Protein AF-A0A355H8C2-F1 (afdb_monomer)

pLDDT: mean 71.85, std 20.12, range [32.16, 95.19]

Solvent-accessible surface area (backbone atoms only — not comparable to full-atom values): 14857 Å² total; per-residue (Å²): 113,67,70,60,51,54,57,61,54,65,74,42,61,68,59,52,52,50,51,51,51,51,51,51,52,51,53,49,54,58,46,43,69,70,44,31,35,92,86,76,71,42,72,64,74,76,72,85,79,60,75,99,58,61,81,92,36,73,67,39,52,52,50,50,54,47,31,70,75,72,46,87,66,93,81,85,86,83,85,87,79,78,87,82,75,66,82,88,50,67,70,55,54,50,51,53,52,51,50,45,56,48,48,50,74,69,45,88,90,57,91,78,75,84,54,88,73,56,48,56,29,93,62,70,99,46,45,71,36,25,76,52,38,44,79,43,82,90,79,39,68,39,54,51,64,62,51,49,53,51,52,52,50,52,55,60,49,54,67,73,59,74,81,81,77,80,86,91,69,88,75,62,64,66,66,57,57,70,65,52,62,76,67,57,69,80,68,61,68,87,70,62,71,77,70,64,66,75,74,66,76,76,78,81,82,83,87,82,88,87,87,81,90,79,90,82,89,87,86,87,86,81,89,136

Sequence (224 aa):
MFVRIFTTVNQYPKSILLILLALSTFFFVQARDGLFDPNSGRLRINSTVEPFIERDSGAYQQFLDAREAFGSEEVVVIALHNTEKKPIGLDYLLTLSHLKTEIEATVPGISKVLSMLDIPQASGKCAGKSYFHQMGIGSVCVSVLEKYEHEISCLNSSDSEKISASDTGDNLEESLDEGLEDSLDESQEDGLEGSLEENLEGSLNENVDDSGETDTETDTTEET

Mean predicted aligned error: 20.5 Å

Secondary structure (DSSP, 8-state):
-HHHHHHHHTT-HHHHHHHHHHHHHHHHHHHHHHHB-TTT-SB---TTSS-S--TTSHHHHHHHHHHHHH-SS-PPP-----TT-----HHHHHHHHHHHHHHHHHSTT------GGG-B-SSSTTTTSBTTEEE-GGG-EEEHHHHHHHHHHHHHHHHHSSSS--SS-TTSSHHHHTTTHHHHSSSSSSSSSSSSSTTSSSSSSS------------------

Structure (mmCIF, N/CA/C/O backbone):
data_AF-A0A355H8C2-F1
#
_entry.id   AF-A0A355H8C2-F1
#
loop_
_atom_site.group_PDB
_atom_site.id
_atom_site.type_symbol
_atom_site.label_atom_id
_atom_site.label_alt_id
_atom_site.label_comp_id
_atom_site.label_asym_id
_atom_site.label_entity_id
_atom_site.label_seq_id
_atom_site.pdbx_PDB_ins_code
_atom_site.Cartn_x
_atom_site.Cartn_y
_atom_site.Cartn_z
_atom_site.occupancy
_atom_site.B_iso_or_equiv
_atom_site.auth_seq_id
_atom_site.auth_comp_id
_atom_site.auth_asym_id
_atom_site.auth_atom_id
_atom_site.pdbx_PDB_model_num
ATOM 1 N N . MET A 1 1 ? 50.821 14.590 -39.585 1.00 60.53 1 MET A N 1
ATOM 2 C CA . MET A 1 1 ? 50.378 13.175 -39.567 1.00 60.53 1 MET A CA 1
ATOM 3 C C . MET A 1 1 ? 48.904 13.042 -39.954 1.00 60.53 1 MET A C 1
ATOM 5 O O . MET A 1 1 ? 48.625 12.338 -40.912 1.00 60.53 1 MET A O 1
ATOM 9 N N . PHE A 1 2 ? 47.994 13.800 -39.328 1.00 58.94 2 PHE A N 1
ATOM 10 C CA . PHE A 1 2 ? 46.556 13.813 -39.654 1.00 58.94 2 PHE A CA 1
ATOM 11 C C . PHE A 1 2 ? 46.219 14.099 -41.125 1.00 58.94 2 PHE A C 1
ATOM 13 O O . PHE A 1 2 ? 45.456 13.351 -41.721 1.00 58.94 2 PHE A O 1
ATOM 20 N N . VAL A 1 3 ? 46.837 15.107 -41.753 1.00 68.81 3 VAL A N 1
ATOM 21 C CA . VAL A 1 3 ? 46.549 15.461 -43.162 1.00 68.81 3 VAL A CA 1
ATOM 22 C C . VAL A 1 3 ? 46.830 14.299 -44.122 1.00 68.81 3 VAL A C 1
ATOM 24 O O . VAL A 1 3 ? 46.040 14.049 -45.025 1.00 68.81 3 VAL A O 1
ATOM 27 N N . ARG A 1 4 ? 47.907 13.532 -43.884 1.00 70.00 4 ARG A N 1
ATOM 28 C CA . ARG A 1 4 ? 48.225 12.348 -44.698 1.00 70.00 4 ARG A CA 1
ATOM 29 C C . ARG A 1 4 ? 47.179 11.249 -44.522 1.00 70.00 4 ARG A C 1
ATOM 31 O O . ARG A 1 4 ? 46.761 10.685 -45.521 1.00 70.00 4 ARG A O 1
ATOM 38 N N . ILE A 1 5 ? 46.714 11.009 -43.294 1.00 70.44 5 ILE A N 1
ATOM 39 C CA . ILE A 1 5 ? 45.665 10.021 -42.984 1.00 70.44 5 ILE A CA 1
ATOM 40 C C . ILE A 1 5 ? 44.353 10.381 -43.692 1.00 70.44 5 ILE A C 1
ATOM 42 O O . ILE A 1 5 ? 43.769 9.528 -44.351 1.00 70.44 5 ILE A O 1
ATOM 46 N N . PHE A 1 6 ? 43.922 11.645 -43.638 1.00 73.50 6 PHE A N 1
ATOM 47 C CA . PHE A 1 6 ? 42.715 12.081 -44.347 1.00 73.50 6 PHE A CA 1
ATOM 48 C C . PHE A 1 6 ? 42.847 11.932 -45.866 1.00 73.50 6 PHE A C 1
ATOM 50 O O . PHE A 1 6 ? 41.892 11.513 -46.515 1.00 73.50 6 PHE A O 1
ATOM 57 N N . THR A 1 7 ? 44.028 12.189 -46.441 1.00 71.00 7 THR A N 1
ATOM 58 C CA . THR A 1 7 ? 44.243 11.979 -47.881 1.00 71.00 7 THR A CA 1
ATOM 59 C C . THR A 1 7 ? 44.226 10.505 -48.295 1.00 71.00 7 THR A C 1
ATOM 61 O O . THR A 1 7 ? 43.689 10.207 -49.356 1.00 71.00 7 THR A O 1
ATOM 64 N N . THR A 1 8 ? 44.743 9.572 -47.482 1.00 72.19 8 THR A N 1
ATOM 65 C CA . THR A 1 8 ? 44.673 8.125 -47.782 1.00 72.19 8 THR A CA 1
ATOM 66 C C . THR A 1 8 ? 43.280 7.551 -47.562 1.00 72.19 8 THR A C 1
ATOM 68 O O . THR A 1 8 ? 42.834 6.709 -48.331 1.00 72.19 8 THR A O 1
ATOM 71 N N . VAL A 1 9 ? 42.570 8.008 -46.532 1.00 73.56 9 VAL A N 1
ATOM 72 C CA . VAL A 1 9 ? 41.189 7.590 -46.261 1.00 73.56 9 VAL A CA 1
ATOM 73 C C . VAL A 1 9 ? 40.286 8.048 -47.414 1.00 73.56 9 VAL A C 1
ATOM 75 O O . VAL A 1 9 ? 39.569 7.241 -48.000 1.00 73.56 9 VAL A O 1
ATOM 78 N N . ASN A 1 10 ? 40.425 9.295 -47.871 1.00 74.75 10 ASN A N 1
ATOM 79 C CA . ASN A 1 10 ? 39.616 9.838 -48.966 1.00 74.75 10 ASN A CA 1
ATOM 80 C C . ASN A 1 10 ? 39.893 9.209 -50.354 1.00 74.75 10 ASN A C 1
ATOM 82 O O . ASN A 1 10 ? 39.162 9.482 -51.302 1.00 74.75 10 ASN A O 1
ATOM 86 N N . GLN A 1 11 ? 40.914 8.351 -50.496 1.00 82.25 11 GLN A N 1
ATOM 87 C CA . GLN A 1 11 ? 41.131 7.569 -51.724 1.00 82.25 11 GLN A CA 1
ATOM 88 C C . GLN A 1 11 ? 40.099 6.448 -51.910 1.00 82.25 11 GLN A C 1
ATOM 90 O O . GLN A 1 11 ? 39.912 5.981 -53.033 1.00 82.25 11 GLN A O 1
ATOM 95 N N . TYR A 1 12 ? 39.395 6.038 -50.849 1.00 82.81 12 TYR A N 1
ATOM 96 C CA . TYR A 1 12 ? 38.423 4.943 -50.899 1.00 82.81 12 TYR A CA 1
ATOM 97 C C . TYR A 1 12 ? 37.039 5.367 -50.371 1.00 82.81 12 TYR A C 1
ATOM 99 O O . TYR A 1 12 ? 36.544 4.829 -49.381 1.00 82.81 12 TYR A O 1
ATOM 107 N N . PRO A 1 13 ? 36.348 6.303 -51.047 1.00 81.81 13 PRO A N 1
ATOM 108 C CA . PRO A 1 13 ? 35.069 6.837 -50.570 1.00 81.81 13 PRO A CA 1
ATOM 109 C C . PRO A 1 13 ? 33.967 5.768 -50.478 1.00 81.81 13 PRO A C 1
ATOM 111 O O . PRO A 1 13 ? 33.119 5.812 -49.590 1.00 81.81 13 PRO A O 1
ATOM 114 N N . LYS A 1 14 ? 33.993 4.762 -51.363 1.00 86.38 14 LYS A N 1
ATOM 115 C CA . LYS A 1 14 ? 32.993 3.681 -51.389 1.00 86.38 14 LYS A CA 1
ATOM 116 C C . LYS A 1 14 ? 33.123 2.719 -50.204 1.00 86.38 14 LYS A C 1
ATOM 118 O O . LYS A 1 14 ? 32.107 2.270 -49.684 1.00 86.38 14 LYS A O 1
ATOM 123 N N . SER A 1 15 ? 34.347 2.400 -49.774 1.00 86.94 15 SER A N 1
ATOM 124 C CA . SER A 1 15 ? 34.555 1.504 -48.630 1.00 86.94 15 SER A CA 1
ATOM 125 C C . SER A 1 15 ? 34.208 2.195 -47.316 1.00 86.94 15 SER A C 1
ATOM 127 O O . SER A 1 15 ? 33.594 1.572 -46.459 1.00 86.94 15 SER A O 1
ATOM 129 N N . ILE A 1 16 ? 34.502 3.491 -47.187 1.00 87.12 16 ILE A N 1
ATOM 130 C CA . ILE A 1 16 ? 34.080 4.296 -46.032 1.00 87.12 16 ILE A CA 1
ATOM 131 C C . ILE A 1 16 ? 32.559 4.299 -45.902 1.00 87.12 16 ILE A C 1
ATOM 133 O O . ILE A 1 16 ? 32.041 4.090 -44.809 1.00 87.12 16 ILE A O 1
ATOM 137 N N . LEU A 1 17 ? 31.841 4.494 -47.012 1.00 88.88 17 LEU A N 1
ATOM 138 C CA . LEU A 1 17 ? 30.379 4.501 -47.011 1.00 88.88 17 LEU A CA 1
ATOM 139 C C . LEU A 1 17 ? 29.816 3.135 -46.594 1.00 88.88 17 LEU A C 1
ATOM 141 O O . LEU A 1 17 ? 28.905 3.080 -45.773 1.00 88.88 17 LEU A O 1
ATOM 145 N N . LEU A 1 18 ? 30.398 2.035 -47.085 1.00 92.62 18 LEU A N 1
ATOM 146 C CA . LEU A 1 18 ? 30.014 0.686 -46.658 1.00 92.62 18 LEU A CA 1
ATOM 147 C C . LEU A 1 18 ? 30.288 0.434 -45.173 1.00 92.62 18 LEU A C 1
ATOM 149 O O . LEU A 1 18 ? 29.444 -0.148 -44.498 1.00 92.62 18 LEU A O 1
ATOM 153 N N . ILE A 1 19 ? 31.428 0.889 -44.652 1.00 92.50 19 ILE A N 1
ATOM 154 C CA . ILE A 1 19 ? 31.766 0.753 -43.230 1.00 92.50 19 ILE A CA 1
ATOM 155 C C . ILE A 1 19 ? 30.800 1.572 -42.368 1.00 92.50 19 ILE A C 1
ATOM 157 O O . ILE A 1 19 ? 30.309 1.068 -41.363 1.00 92.50 19 ILE A O 1
ATOM 161 N N . LEU A 1 20 ? 30.478 2.803 -42.770 1.00 93.44 20 LEU A N 1
ATOM 162 C CA . LEU A 1 20 ? 29.490 3.635 -42.079 1.00 93.44 20 LEU A CA 1
ATOM 163 C C . LEU A 1 20 ? 28.100 3.000 -42.084 1.00 93.44 20 LEU A C 1
ATOM 165 O O . LEU A 1 20 ? 27.418 3.036 -41.065 1.00 93.44 20 LEU A O 1
ATOM 169 N N . LEU A 1 21 ? 27.692 2.398 -43.201 1.00 94.94 21 LEU A N 1
ATOM 170 C CA . LEU A 1 21 ? 26.412 1.701 -43.310 1.00 94.94 21 LEU A CA 1
ATOM 171 C C . LEU A 1 21 ? 26.386 0.432 -42.446 1.00 94.94 21 LEU A C 1
ATOM 173 O O . LEU A 1 21 ? 25.393 0.156 -41.776 1.00 94.94 21 LEU A O 1
ATOM 177 N N . ALA A 1 22 ? 27.485 -0.321 -42.405 1.00 94.62 22 ALA A N 1
ATOM 178 C CA . ALA A 1 22 ? 27.616 -1.485 -41.532 1.00 94.62 22 ALA A CA 1
ATOM 179 C C . ALA A 1 22 ? 27.586 -1.088 -40.044 1.00 94.62 22 ALA A C 1
ATOM 181 O O . ALA A 1 22 ? 26.908 -1.725 -39.244 1.00 94.62 22 ALA A O 1
ATOM 182 N N . LEU A 1 23 ? 28.265 0.000 -39.671 1.00 95.19 23 LEU A N 1
ATOM 183 C CA . LEU A 1 23 ? 28.240 0.517 -38.303 1.00 95.19 23 LEU A CA 1
ATOM 184 C C . LEU A 1 23 ? 26.857 1.054 -37.924 1.00 95.19 23 LEU A C 1
ATOM 186 O O . LEU A 1 23 ? 26.371 0.747 -36.839 1.00 95.19 23 LEU A O 1
ATOM 190 N N . SER A 1 24 ? 26.194 1.815 -38.800 1.00 94.44 24 SER A N 1
ATOM 191 C CA . SER A 1 24 ? 24.864 2.360 -38.503 1.00 94.44 24 SER A CA 1
ATOM 192 C C . SER A 1 24 ? 23.827 1.255 -38.324 1.00 94.44 24 SER A C 1
ATOM 194 O O . SER A 1 24 ? 23.036 1.307 -37.387 1.00 94.44 24 SER A O 1
ATOM 196 N N . THR A 1 25 ? 23.867 0.224 -39.171 1.00 93.56 25 THR A N 1
ATOM 197 C CA . THR A 1 25 ? 22.980 -0.940 -39.052 1.00 93.56 25 THR A CA 1
ATOM 198 C C . THR A 1 25 ? 23.262 -1.739 -37.783 1.00 93.56 25 THR A C 1
ATOM 200 O O . THR A 1 25 ? 22.316 -2.096 -37.087 1.00 93.56 25 THR A O 1
ATOM 203 N N . PHE A 1 26 ? 24.532 -1.947 -37.421 1.00 93.62 26 PHE A N 1
ATOM 204 C CA . PHE A 1 26 ? 24.907 -2.602 -36.165 1.00 93.62 26 PHE A CA 1
ATOM 205 C C . PHE A 1 26 ? 24.357 -1.859 -34.936 1.00 93.62 26 PHE A C 1
ATOM 207 O O . PHE A 1 26 ? 23.652 -2.454 -34.119 1.00 93.62 26 PHE A O 1
ATOM 214 N N . PHE A 1 27 ? 24.607 -0.549 -34.833 1.00 91.75 27 PHE A N 1
ATOM 215 C CA . PHE A 1 27 ? 24.100 0.256 -33.719 1.00 91.75 27 PHE A CA 1
ATOM 216 C C . PHE A 1 27 ? 22.574 0.345 -33.710 1.00 91.75 27 PHE A C 1
ATOM 218 O O . PHE A 1 27 ? 21.977 0.345 -32.639 1.00 91.75 27 PHE A O 1
ATOM 225 N N . PHE A 1 28 ? 21.929 0.385 -34.878 1.00 89.88 28 PHE A N 1
ATOM 226 C CA . PHE A 1 28 ? 20.471 0.395 -34.970 1.00 89.88 28 PHE A CA 1
ATOM 227 C C . PHE A 1 28 ? 19.854 -0.905 -34.446 1.00 89.88 28 PHE A C 1
ATOM 229 O O . PHE A 1 28 ? 18.878 -0.853 -33.704 1.00 89.88 28 PHE A O 1
ATOM 236 N N . VAL A 1 29 ? 20.428 -2.063 -34.785 1.00 88.50 29 VAL A N 1
ATOM 237 C CA . VAL A 1 29 ? 19.971 -3.360 -34.259 1.00 88.50 29 VAL A CA 1
ATOM 238 C C . VAL A 1 29 ? 20.161 -3.416 -32.745 1.00 88.50 29 VAL A C 1
ATOM 240 O O . VAL A 1 29 ? 19.220 -3.733 -32.024 1.00 88.50 29 VAL A O 1
ATOM 243 N N . GLN A 1 30 ? 21.330 -3.008 -32.250 1.00 88.00 30 GLN A N 1
ATOM 244 C CA . GLN A 1 30 ? 21.605 -3.007 -30.815 1.00 88.00 30 GLN A CA 1
ATOM 245 C C . GLN A 1 30 ? 20.693 -2.042 -30.039 1.00 88.00 30 GLN A C 1
ATOM 247 O O . GLN A 1 30 ? 20.187 -2.381 -28.970 1.00 88.00 30 GLN A O 1
ATOM 252 N N . ALA A 1 31 ? 20.441 -0.850 -30.584 1.00 85.62 31 ALA A N 1
ATOM 253 C CA . ALA A 1 31 ? 19.519 0.115 -29.996 1.00 85.62 31 ALA A CA 1
ATOM 254 C C . ALA A 1 31 ? 18.072 -0.382 -30.046 1.00 85.62 31 ALA A C 1
ATOM 256 O O . ALA A 1 31 ? 17.321 -0.154 -29.103 1.00 85.62 31 ALA A O 1
ATOM 257 N N . ARG A 1 32 ? 17.674 -1.084 -31.114 1.00 84.62 32 ARG A N 1
ATOM 258 C CA . ARG A 1 32 ? 16.317 -1.612 -31.263 1.00 84.62 32 ARG A CA 1
ATOM 259 C C . ARG A 1 32 ? 15.966 -2.590 -30.143 1.00 84.62 32 ARG A C 1
ATOM 261 O O . ARG A 1 32 ? 14.886 -2.467 -29.575 1.00 84.62 32 ARG A O 1
ATOM 268 N N . ASP A 1 33 ? 16.873 -3.504 -29.816 1.00 82.44 33 ASP A N 1
ATOM 269 C CA . ASP A 1 33 ? 16.642 -4.531 -28.792 1.00 82.44 33 ASP A CA 1
ATOM 270 C C . ASP A 1 33 ? 16.538 -3.936 -27.373 1.00 82.44 33 ASP A C 1
ATOM 272 O O . ASP A 1 33 ? 15.841 -4.473 -26.510 1.00 82.44 33 ASP A O 1
ATOM 276 N N . GLY A 1 34 ? 17.200 -2.799 -27.126 1.00 78.94 34 GLY A N 1
ATOM 277 C CA . GLY A 1 34 ? 17.091 -2.061 -25.864 1.00 78.94 34 GLY A CA 1
ATOM 278 C C . GLY A 1 34 ? 15.879 -1.127 -25.795 1.00 78.94 34 GLY A C 1
ATOM 279 O O . GLY A 1 34 ? 15.239 -1.019 -24.750 1.00 78.94 34 GLY A O 1
ATOM 280 N N . LEU A 1 35 ? 15.558 -0.456 -26.904 1.00 82.19 35 LEU A N 1
ATOM 281 C CA . LEU A 1 35 ? 14.597 0.646 -26.947 1.00 82.19 35 LEU A CA 1
ATOM 282 C C . LEU A 1 35 ? 13.166 0.192 -27.247 1.00 82.19 35 LEU A C 1
ATOM 284 O O . LEU A 1 35 ? 12.234 0.874 -26.832 1.00 82.19 35 LEU A O 1
ATOM 288 N N . PHE A 1 36 ? 12.966 -0.933 -27.939 1.00 85.69 36 PHE A N 1
ATOM 289 C CA . PHE A 1 36 ? 11.638 -1.432 -28.303 1.00 85.69 36 PHE A CA 1
ATOM 290 C C . PHE A 1 36 ? 11.337 -2.771 -27.638 1.00 85.69 36 PHE A C 1
ATOM 292 O O . PHE A 1 36 ? 12.194 -3.641 -27.510 1.00 85.69 36 PHE A O 1
ATOM 299 N N . ASP A 1 37 ? 10.093 -2.936 -27.204 1.00 80.12 37 ASP A N 1
ATOM 300 C CA . ASP A 1 37 ? 9.613 -4.198 -26.658 1.00 80.12 37 ASP A CA 1
ATOM 301 C C . ASP A 1 37 ? 9.368 -5.193 -27.811 1.00 80.12 37 ASP A C 1
ATOM 303 O O . ASP A 1 37 ? 8.628 -4.856 -28.744 1.00 80.12 37 ASP A O 1
ATOM 307 N N . PRO A 1 38 ? 9.962 -6.404 -27.786 1.00 76.44 38 PRO A N 1
ATOM 308 C CA . PRO A 1 38 ? 9.846 -7.376 -28.874 1.00 76.44 38 PRO A CA 1
ATOM 309 C C . PRO A 1 38 ? 8.407 -7.820 -29.160 1.00 76.44 38 PRO A C 1
ATOM 311 O O . PRO A 1 38 ? 8.114 -8.209 -30.290 1.00 76.44 38 PRO A O 1
ATOM 314 N N . ASN A 1 39 ? 7.510 -7.743 -28.172 1.00 79.44 39 ASN A N 1
ATOM 315 C CA . ASN A 1 39 ? 6.127 -8.198 -28.319 1.00 79.44 39 ASN A CA 1
ATOM 316 C C . ASN A 1 39 ? 5.189 -7.096 -28.826 1.00 79.44 39 ASN A C 1
ATOM 318 O O . ASN A 1 39 ? 4.333 -7.352 -29.670 1.00 79.44 39 ASN A O 1
ATOM 322 N N . SER A 1 40 ? 5.331 -5.869 -28.314 1.00 79.69 40 SER A N 1
ATOM 323 C CA . SER A 1 40 ? 4.427 -4.760 -28.648 1.00 79.69 40 SER A CA 1
ATOM 324 C C . SER A 1 40 ? 4.951 -3.836 -29.751 1.00 79.69 40 SER A C 1
ATOM 326 O O . SER A 1 40 ? 4.176 -3.056 -30.307 1.00 79.69 40 SER A O 1
ATOM 328 N N . GLY A 1 41 ? 6.253 -3.879 -30.066 1.00 78.00 41 GLY A N 1
ATOM 329 C CA . GLY A 1 41 ? 6.902 -2.964 -31.012 1.00 78.00 41 GLY A CA 1
ATOM 330 C C . GLY A 1 41 ? 6.899 -1.500 -30.559 1.00 78.00 41 GLY A C 1
ATOM 331 O O . GLY A 1 41 ? 7.259 -0.610 -31.329 1.00 78.00 41 GLY A O 1
ATOM 332 N N . ARG A 1 42 ? 6.473 -1.230 -29.321 1.00 79.00 42 ARG A N 1
ATOM 333 C CA . ARG A 1 42 ? 6.436 0.107 -28.729 1.00 79.00 42 ARG A CA 1
ATOM 334 C C . ARG A 1 42 ? 7.746 0.405 -28.018 1.00 79.00 42 ARG A C 1
ATOM 336 O O . ARG A 1 42 ? 8.469 -0.505 -27.611 1.00 79.00 42 ARG A O 1
ATOM 343 N N . LEU A 1 43 ? 8.041 1.696 -27.878 1.00 81.50 43 LEU A N 1
ATOM 344 C CA . LEU A 1 43 ? 9.184 2.159 -27.102 1.00 81.50 43 LEU A CA 1
ATOM 345 C C . LEU A 1 43 ? 9.037 1.660 -25.654 1.00 81.50 43 LEU A C 1
ATOM 347 O O . LEU A 1 43 ? 7.976 1.839 -25.051 1.00 81.50 43 LEU A O 1
ATOM 351 N N . ARG A 1 44 ? 10.084 1.055 -25.090 1.00 72.31 44 ARG A N 1
ATOM 352 C CA . ARG A 1 44 ? 10.157 0.651 -23.680 1.00 72.31 44 ARG A CA 1
ATOM 353 C C . ARG A 1 44 ? 10.338 1.898 -22.821 1.00 72.31 44 ARG A C 1
ATOM 355 O O . ARG A 1 44 ? 11.436 2.202 -22.370 1.00 72.31 44 ARG A O 1
ATOM 362 N N . ILE A 1 45 ? 9.258 2.645 -22.619 1.00 68.56 45 ILE A N 1
ATOM 363 C CA . ILE A 1 45 ? 9.219 3.723 -21.631 1.00 68.56 45 ILE A CA 1
ATOM 364 C C . ILE A 1 45 ? 8.806 3.083 -20.313 1.00 68.56 45 ILE A C 1
ATOM 366 O O . ILE A 1 45 ? 7.639 2.751 -20.116 1.00 68.56 45 ILE A O 1
ATOM 370 N N . ASN A 1 46 ? 9.775 2.864 -19.427 1.00 61.34 46 ASN A N 1
ATOM 371 C CA . ASN A 1 46 ? 9.487 2.465 -18.057 1.00 61.34 46 ASN A CA 1
ATOM 372 C C . ASN A 1 46 ? 9.179 3.723 -17.234 1.00 61.34 46 ASN A C 1
ATOM 374 O O . ASN A 1 46 ? 10.060 4.290 -16.594 1.00 61.34 46 ASN A O 1
ATOM 378 N N . SER A 1 47 ? 7.929 4.181 -17.303 1.00 56.84 47 SER A N 1
ATOM 379 C CA . SER A 1 47 ? 7.429 5.345 -16.555 1.00 56.84 47 SER A CA 1
ATOM 380 C C . SER A 1 47 ? 7.252 5.070 -15.057 1.00 56.84 47 SER A C 1
ATOM 382 O O . SER A 1 47 ? 6.817 5.950 -14.324 1.00 56.84 47 SER A O 1
ATOM 384 N N . THR A 1 48 ? 7.507 3.840 -14.609 1.00 56.31 48 THR A N 1
ATOM 385 C CA . THR A 1 48 ? 7.130 3.354 -13.278 1.00 56.31 48 THR A CA 1
ATOM 386 C C . THR A 1 48 ? 8.193 3.651 -12.216 1.00 56.31 48 THR A C 1
ATOM 388 O O . THR A 1 48 ? 7.927 3.484 -11.033 1.00 56.31 48 THR A O 1
ATOM 391 N N . VAL A 1 49 ? 9.404 4.077 -12.601 1.00 58.75 49 VAL A N 1
ATOM 392 C CA . VAL A 1 49 ? 10.554 4.072 -11.673 1.00 58.75 49 VAL A CA 1
ATOM 393 C C . VAL A 1 49 ? 10.849 5.439 -11.049 1.00 58.75 49 VAL A C 1
ATOM 395 O O . VAL A 1 49 ? 11.288 5.488 -9.906 1.00 58.75 49 VAL A O 1
ATOM 398 N N . GLU A 1 50 ? 10.554 6.544 -11.730 1.00 62.94 50 GLU A N 1
ATOM 399 C CA . GLU A 1 50 ? 10.749 7.904 -11.213 1.00 62.94 50 GLU A CA 1
ATOM 400 C C . GLU A 1 50 ? 9.866 8.868 -12.029 1.00 62.94 50 GLU A C 1
ATOM 402 O O . GLU A 1 50 ? 9.858 8.777 -13.262 1.00 62.94 50 GLU A O 1
ATOM 407 N N . PRO A 1 51 ? 9.097 9.771 -11.391 1.00 65.88 51 PRO A N 1
ATOM 408 C CA . PRO A 1 51 ? 8.346 10.789 -12.115 1.00 65.88 51 PRO A CA 1
ATOM 409 C C . PRO A 1 51 ? 9.312 11.667 -12.921 1.00 65.88 51 PRO A C 1
ATOM 411 O O . PRO A 1 51 ? 10.455 11.875 -12.516 1.00 65.88 51 PRO A O 1
ATOM 414 N N . PHE A 1 52 ? 8.854 12.191 -14.062 1.00 70.19 52 PHE A N 1
ATOM 415 C CA . PHE A 1 52 ? 9.637 13.085 -14.925 1.00 70.19 52 PHE A CA 1
ATOM 416 C C . PHE A 1 52 ? 9.843 14.457 -14.259 1.00 70.19 52 PHE A C 1
ATOM 418 O O . PHE A 1 52 ? 9.258 15.459 -14.661 1.00 70.19 52 PHE A O 1
ATOM 425 N N . ILE A 1 53 ? 10.655 14.481 -13.208 1.00 75.62 53 ILE A N 1
ATOM 426 C CA . ILE A 1 53 ? 11.066 15.656 -12.449 1.00 75.62 53 ILE A CA 1
ATOM 427 C C . ILE A 1 53 ? 12.559 15.854 -12.712 1.00 75.62 53 ILE A C 1
ATOM 429 O O . ILE A 1 53 ? 13.326 14.894 -12.806 1.00 75.62 53 ILE A O 1
ATOM 433 N N . GLU A 1 54 ? 12.978 17.105 -12.864 1.00 79.25 54 GLU A N 1
ATOM 434 C CA . GLU A 1 54 ? 14.390 17.441 -13.008 1.00 79.25 54 GLU A CA 1
ATOM 435 C C . GLU A 1 54 ? 15.168 17.010 -11.759 1.00 79.25 54 GLU A C 1
ATOM 437 O O . GLU A 1 54 ? 14.831 17.412 -10.644 1.00 79.25 54 GLU A O 1
ATOM 442 N N . ARG A 1 55 ? 16.215 16.201 -11.954 1.00 79.31 55 ARG A N 1
ATOM 443 C CA . ARG A 1 55 ? 16.991 15.591 -10.862 1.00 79.31 55 ARG A CA 1
ATOM 444 C C . ARG A 1 55 ? 17.683 16.602 -9.952 1.00 79.31 55 ARG A C 1
ATOM 446 O O . ARG A 1 55 ? 17.826 16.334 -8.767 1.00 79.31 55 ARG A O 1
ATOM 453 N N . ASP A 1 56 ? 18.043 17.762 -10.489 1.00 80.81 56 ASP A N 1
ATOM 454 C CA . ASP A 1 56 ? 18.721 18.827 -9.741 1.00 80.81 56 ASP A CA 1
ATOM 455 C C . ASP A 1 56 ? 17.734 19.853 -9.152 1.00 80.81 56 ASP A C 1
ATOM 457 O O . ASP A 1 56 ? 18.129 20.919 -8.677 1.00 80.81 56 ASP A O 1
ATOM 461 N N . SER A 1 57 ? 16.430 19.556 -9.177 1.00 85.31 57 SER A N 1
ATOM 462 C CA . SER A 1 57 ? 15.409 20.439 -8.615 1.00 85.31 57 SER A CA 1
ATOM 463 C C . SER A 1 57 ? 15.166 20.167 -7.130 1.00 85.31 57 SER A C 1
ATOM 465 O O . SER A 1 57 ? 15.174 19.026 -6.667 1.00 85.31 57 SER A O 1
ATOM 467 N N . GLY A 1 58 ? 14.826 21.219 -6.378 1.00 87.50 58 GLY A N 1
ATOM 468 C CA . GLY A 1 58 ? 14.379 21.066 -4.987 1.00 87.50 58 GLY A CA 1
ATOM 469 C C . GLY A 1 58 ? 13.121 20.194 -4.849 1.00 87.50 58 GLY A C 1
ATOM 470 O O . GLY A 1 58 ? 12.948 19.524 -3.836 1.00 87.50 58 GLY A O 1
ATOM 471 N N . ALA A 1 59 ? 12.276 20.143 -5.885 1.00 83.50 59 ALA A N 1
ATOM 472 C CA . ALA A 1 59 ? 11.098 19.278 -5.923 1.00 83.50 59 ALA A CA 1
ATOM 473 C C . ALA A 1 59 ? 11.468 17.786 -5.996 1.00 83.50 59 ALA A C 1
ATOM 475 O O . ALA A 1 59 ? 10.780 16.957 -5.405 1.00 83.50 59 ALA A O 1
ATOM 476 N N . TYR A 1 60 ? 12.563 17.440 -6.682 1.00 83.44 60 TYR A N 1
ATOM 477 C CA . TYR A 1 60 ? 13.066 16.068 -6.711 1.00 83.44 60 TYR A CA 1
ATOM 478 C C . TYR A 1 60 ? 13.584 15.639 -5.339 1.00 83.44 60 TYR A C 1
ATOM 480 O O . TYR A 1 60 ? 13.262 14.544 -4.887 1.00 83.44 60 TYR A O 1
ATOM 488 N N . GLN A 1 61 ? 14.292 16.525 -4.632 1.00 85.06 61 GLN A N 1
ATOM 489 C CA . GLN A 1 61 ? 14.755 16.223 -3.280 1.00 85.06 61 GLN A CA 1
ATOM 490 C C . GLN A 1 61 ? 13.585 16.009 -2.311 1.00 85.06 61 GLN A C 1
ATOM 492 O O . GLN A 1 61 ? 13.551 15.003 -1.615 1.00 85.06 61 GLN A O 1
ATOM 497 N N . GLN A 1 62 ? 12.563 16.870 -2.353 1.00 84.88 62 GLN A N 1
ATOM 498 C CA . GLN A 1 62 ? 11.344 16.685 -1.554 1.00 84.88 62 GLN A CA 1
ATOM 499 C C . GLN A 1 62 ? 10.617 15.373 -1.876 1.00 84.88 62 GLN A C 1
ATOM 501 O O . GLN A 1 62 ? 10.069 14.734 -0.982 1.00 84.88 62 GLN A O 1
ATOM 506 N N . PHE A 1 63 ? 10.608 14.960 -3.146 1.00 82.25 63 PHE A N 1
ATOM 507 C CA . PHE A 1 63 ? 10.052 13.673 -3.553 1.00 82.25 63 PHE A CA 1
ATOM 508 C C . PHE A 1 63 ? 10.842 12.490 -2.972 1.00 82.25 63 PHE A C 1
ATOM 510 O O . PHE A 1 63 ? 10.230 11.519 -2.525 1.00 82.25 63 PHE A O 1
ATOM 517 N N . LEU A 1 64 ? 12.178 12.564 -2.948 1.00 83.69 64 LEU A N 1
ATOM 518 C CA . LEU A 1 64 ? 13.021 11.542 -2.321 1.00 83.69 64 LEU A CA 1
ATOM 519 C C . LEU A 1 64 ? 12.805 11.488 -0.808 1.00 83.69 64 LEU A C 1
ATOM 521 O O . LEU A 1 64 ? 12.557 10.406 -0.284 1.00 83.69 64 LEU A O 1
ATOM 525 N N . ASP A 1 65 ? 12.814 12.640 -0.138 1.00 84.62 65 ASP A N 1
ATOM 526 C CA . ASP A 1 65 ? 12.613 12.739 1.310 1.00 84.62 65 ASP A CA 1
ATOM 527 C C . ASP A 1 65 ? 11.222 12.202 1.704 1.00 84.62 65 ASP A C 1
ATOM 529 O O . ASP A 1 65 ? 11.074 11.460 2.675 1.00 84.62 65 ASP A O 1
ATOM 533 N N . ALA A 1 66 ? 10.188 12.507 0.911 1.00 80.88 66 ALA A N 1
ATOM 534 C CA . ALA A 1 66 ? 8.848 11.960 1.106 1.00 80.88 66 ALA A CA 1
ATOM 535 C C . ALA A 1 66 ? 8.805 10.440 0.882 1.00 80.88 66 ALA A C 1
ATOM 537 O O . ALA A 1 66 ? 8.166 9.731 1.655 1.00 80.88 66 ALA A O 1
ATOM 538 N N . ARG A 1 67 ? 9.496 9.911 -0.134 1.00 76.88 67 ARG A N 1
ATOM 539 C CA . ARG A 1 67 ? 9.597 8.456 -0.346 1.00 76.88 67 ARG A CA 1
ATOM 540 C C . ARG A 1 67 ? 10.363 7.750 0.765 1.00 76.88 67 ARG A C 1
ATOM 542 O O . ARG A 1 67 ? 10.028 6.615 1.085 1.00 76.88 67 ARG A O 1
ATOM 549 N N . GLU A 1 68 ? 11.385 8.383 1.324 1.00 79.19 68 GLU A N 1
ATOM 550 C CA . GLU A 1 68 ? 12.136 7.850 2.458 1.00 79.19 68 GLU A CA 1
ATOM 551 C C . GLU A 1 68 ? 11.272 7.825 3.725 1.00 79.19 68 GLU A C 1
ATOM 553 O O . GLU A 1 68 ? 11.246 6.822 4.434 1.00 79.19 68 GLU A O 1
ATOM 558 N N . ALA A 1 69 ? 10.506 8.891 3.971 1.00 74.50 69 ALA A N 1
ATOM 559 C CA . ALA A 1 69 ? 9.663 9.012 5.156 1.00 74.50 69 ALA A CA 1
ATOM 560 C C . ALA A 1 69 ? 8.371 8.176 5.090 1.00 74.50 69 ALA A C 1
ATOM 562 O O . ALA A 1 69 ? 7.967 7.587 6.092 1.00 74.50 69 ALA A O 1
ATOM 563 N N . PHE A 1 70 ? 7.708 8.134 3.932 1.00 70.88 70 PHE A N 1
ATOM 564 C CA . PHE A 1 70 ? 6.377 7.534 3.762 1.00 70.88 70 PHE A CA 1
ATOM 565 C C . PHE A 1 70 ? 6.384 6.221 2.966 1.00 70.88 70 PHE A C 1
ATOM 567 O O . PHE A 1 70 ? 5.355 5.552 2.893 1.00 70.88 70 PHE A O 1
ATOM 574 N N . GLY A 1 71 ? 7.525 5.825 2.398 1.00 67.00 71 GLY A N 1
ATOM 575 C CA . GLY A 1 71 ? 7.629 4.669 1.512 1.00 67.00 71 GLY A CA 1
ATOM 576 C C . GLY A 1 71 ? 7.230 4.986 0.067 1.00 67.00 71 GLY A C 1
ATOM 577 O O . GLY A 1 71 ? 6.678 6.036 -0.253 1.00 67.00 71 GLY A O 1
ATOM 578 N N . SER A 1 72 ? 7.542 4.066 -0.848 1.00 63.25 72 SER A N 1
ATOM 579 C CA . SER A 1 72 ? 7.217 4.180 -2.279 1.00 63.25 72 SER A CA 1
ATOM 580 C C . SER A 1 72 ? 5.898 3.509 -2.664 1.00 63.25 72 SER A C 1
ATOM 582 O O . SER A 1 72 ? 5.717 3.142 -3.823 1.00 63.25 72 SER A O 1
ATOM 584 N N . GLU A 1 73 ? 5.025 3.262 -1.692 1.00 64.69 73 GLU A N 1
ATOM 585 C CA . GLU A 1 73 ? 3.781 2.527 -1.897 1.00 64.69 73 GLU A CA 1
ATOM 586 C C . GLU A 1 73 ? 2.683 3.475 -2.401 1.00 64.69 73 GLU A C 1
ATOM 588 O O . GLU A 1 73 ? 2.591 4.628 -1.977 1.00 64.69 73 GLU A O 1
ATOM 593 N N . GLU A 1 74 ? 1.848 3.012 -3.334 1.00 70.06 74 GLU A N 1
ATOM 594 C CA . GLU A 1 74 ? 0.636 3.736 -3.722 1.00 70.06 74 GLU A CA 1
ATOM 595 C C . GLU A 1 74 ? -0.335 3.722 -2.533 1.00 70.06 74 GLU A C 1
ATOM 597 O O . GLU A 1 74 ? -0.955 2.704 -2.229 1.00 70.06 74 GLU A O 1
ATOM 602 N N . VAL A 1 75 ? -0.439 4.846 -1.822 1.00 73.44 75 VAL A N 1
ATOM 603 C CA . VAL A 1 75 ? -1.268 4.942 -0.615 1.00 73.44 75 VAL A CA 1
ATOM 604 C C . VAL A 1 75 ? -2.701 5.322 -0.984 1.00 73.44 75 VAL A C 1
ATOM 606 O O . VAL A 1 75 ? -2.953 6.395 -1.533 1.00 73.44 75 VAL A O 1
ATOM 609 N N . VAL A 1 76 ? -3.662 4.472 -0.619 1.00 79.19 76 VAL A N 1
ATOM 610 C CA . VAL A 1 76 ? -5.096 4.792 -0.669 1.00 79.19 76 VAL A CA 1
ATOM 611 C C . VAL A 1 76 ? -5.557 5.209 0.724 1.00 79.19 76 VAL A C 1
ATOM 613 O O . VAL A 1 76 ? -5.478 4.432 1.672 1.00 79.19 76 VAL A O 1
ATOM 616 N N . VAL A 1 77 ? -6.059 6.439 0.851 1.00 83.19 77 VAL A N 1
ATOM 617 C CA . VAL A 1 77 ? -6.573 6.976 2.119 1.00 83.19 77 VAL A CA 1
ATOM 618 C C . VAL A 1 77 ? -8.098 6.930 2.114 1.00 83.19 77 VAL A C 1
ATOM 620 O O . VAL A 1 77 ? -8.741 7.567 1.280 1.00 83.19 77 VAL A O 1
ATOM 623 N N . ILE A 1 78 ? -8.680 6.208 3.072 1.00 84.75 78 ILE A N 1
ATOM 624 C CA . ILE A 1 78 ? -10.131 6.134 3.276 1.00 84.75 78 ILE A CA 1
ATOM 625 C C . ILE A 1 78 ? -10.477 6.906 4.549 1.00 84.75 78 ILE A C 1
ATOM 627 O O . ILE A 1 78 ? -10.122 6.500 5.652 1.00 84.75 78 ILE A O 1
ATOM 631 N N . ALA A 1 79 ? -11.182 8.026 4.396 1.00 86.00 79 ALA A N 1
ATOM 632 C CA . ALA A 1 79 ? -11.685 8.808 5.519 1.00 86.00 79 ALA A CA 1
ATOM 633 C C . ALA A 1 79 ? -13.143 8.427 5.813 1.00 86.00 79 ALA A C 1
ATOM 635 O O . ALA A 1 79 ? -14.028 8.626 4.981 1.00 86.00 79 ALA A O 1
ATOM 636 N N . LEU A 1 80 ? -13.395 7.893 7.009 1.00 82.56 80 LEU A N 1
ATOM 637 C CA . LEU A 1 80 ? -14.737 7.554 7.480 1.00 82.56 80 LEU A CA 1
ATOM 638 C C . LEU A 1 80 ? -15.349 8.769 8.189 1.00 82.56 80 LEU A C 1
ATOM 640 O O . LEU A 1 80 ? -14.782 9.285 9.152 1.00 82.56 80 LEU A O 1
ATOM 644 N N . HIS A 1 81 ? -16.511 9.230 7.722 1.00 83.94 81 HIS A N 1
ATOM 645 C CA . HIS A 1 81 ? -17.241 10.333 8.346 1.00 83.94 81 HIS A CA 1
ATOM 646 C C . HIS A 1 81 ? -18.461 9.813 9.113 1.00 83.94 81 HIS A C 1
ATOM 648 O O . HIS A 1 81 ? -19.363 9.219 8.527 1.00 83.94 81 HIS A O 1
ATOM 654 N N . ASN A 1 82 ? -18.510 10.071 10.421 1.00 81.88 82 ASN A N 1
ATOM 655 C CA . ASN A 1 82 ? -19.656 9.722 11.259 1.00 81.88 82 ASN A CA 1
ATOM 656 C C . ASN A 1 82 ? -20.777 10.761 11.096 1.00 81.88 82 ASN A C 1
ATOM 658 O O . ASN A 1 82 ? -20.730 11.846 11.679 1.00 81.88 82 ASN A O 1
ATOM 662 N N . THR A 1 83 ? -21.801 10.412 10.319 1.00 84.50 83 THR A N 1
ATOM 663 C CA . THR A 1 83 ? -22.964 11.272 10.057 1.00 84.50 83 THR A CA 1
ATOM 664 C C . THR A 1 83 ? -23.938 11.355 11.232 1.00 84.50 83 THR A C 1
ATOM 666 O O . THR A 1 83 ? -24.660 12.341 11.359 1.00 84.50 83 THR A O 1
ATOM 669 N N . GLU A 1 84 ? -23.973 10.343 12.102 1.00 82.56 84 GLU A N 1
ATOM 670 C CA . GLU A 1 84 ? -24.962 10.231 13.183 1.00 82.56 84 GLU A CA 1
ATOM 671 C C . GLU A 1 84 ? -24.554 10.980 14.461 1.00 82.56 84 GLU A C 1
ATOM 673 O O . GLU A 1 84 ? -25.353 11.079 15.391 1.00 82.56 84 GLU A O 1
ATOM 678 N N . LYS A 1 85 ? -23.321 11.513 14.519 1.00 80.12 85 LYS A N 1
ATOM 679 C CA . LYS A 1 85 ? -22.729 12.185 15.697 1.00 80.12 85 LYS A CA 1
ATOM 680 C C . LYS A 1 85 ? -22.807 11.356 16.990 1.00 80.12 85 LYS A C 1
ATOM 682 O O . LYS A 1 85 ? -22.738 11.910 18.086 1.00 80.12 85 LYS A O 1
ATOM 687 N N . LYS A 1 86 ? -22.955 10.036 16.878 1.00 83.88 86 LYS A N 1
ATOM 688 C CA . LYS A 1 86 ? -22.916 9.123 18.023 1.00 83.88 86 LYS A CA 1
ATOM 689 C C . LYS A 1 86 ? -21.474 8.950 18.503 1.00 83.88 86 LYS A C 1
ATOM 691 O O . LYS A 1 86 ? -20.565 8.996 17.670 1.00 83.88 86 LYS A O 1
ATOM 696 N N . PRO A 1 87 ? -21.249 8.749 19.812 1.00 82.94 87 PRO A N 1
ATOM 697 C CA . PRO A 1 87 ? -19.930 8.379 20.303 1.00 82.94 87 PRO A CA 1
ATOM 698 C C . PRO A 1 87 ? -19.480 7.068 19.650 1.00 82.94 87 PRO A C 1
ATOM 700 O O . PRO A 1 87 ? -20.297 6.196 19.353 1.00 82.94 87 PRO A O 1
ATOM 703 N N . ILE A 1 88 ? -18.177 6.949 19.411 1.00 85.75 88 ILE A N 1
ATOM 704 C CA . ILE A 1 88 ? -17.577 5.737 18.854 1.00 85.75 88 ILE A CA 1
ATOM 705 C C . ILE A 1 88 ? -17.550 4.677 19.962 1.00 85.75 88 ILE A C 1
ATOM 707 O O . ILE A 1 88 ? -16.871 4.863 20.971 1.00 85.75 88 ILE A O 1
ATOM 711 N N . GLY A 1 89 ? -18.322 3.606 19.781 1.00 88.25 89 GLY A N 1
ATOM 712 C CA . GLY A 1 89 ? -18.396 2.468 20.697 1.00 88.25 89 GLY A CA 1
ATOM 713 C C . GLY A 1 89 ? -17.373 1.372 20.390 1.00 88.25 89 GLY A C 1
ATOM 714 O O . GLY A 1 89 ? -16.651 1.425 19.393 1.00 88.25 89 GLY A O 1
ATOM 715 N N . LEU A 1 90 ? -17.322 0.358 21.260 1.00 87.56 90 LEU A N 1
ATOM 716 C CA . LEU A 1 90 ? -16.469 -0.824 21.088 1.00 87.56 90 LEU A CA 1
ATOM 717 C C . LEU A 1 90 ? -16.833 -1.618 19.825 1.00 87.56 90 LEU A C 1
ATOM 719 O O . LEU A 1 90 ? -15.945 -2.070 19.110 1.00 87.56 90 LEU A O 1
ATOM 723 N N . ASP A 1 91 ? -18.124 -1.741 19.531 1.00 88.56 91 ASP A N 1
ATOM 724 C CA . ASP A 1 91 ? -18.664 -2.391 18.334 1.00 88.56 91 ASP A CA 1
ATOM 725 C C . ASP A 1 91 ? -18.083 -1.800 17.042 1.00 88.56 91 ASP A C 1
ATOM 727 O O . ASP A 1 91 ? -17.640 -2.530 16.153 1.00 88.56 91 ASP A O 1
ATOM 731 N N . TYR A 1 92 ? -18.006 -0.471 16.966 1.00 90.25 92 TYR A N 1
ATOM 732 C CA . TYR A 1 92 ? -17.409 0.232 15.838 1.00 90.25 92 TYR A C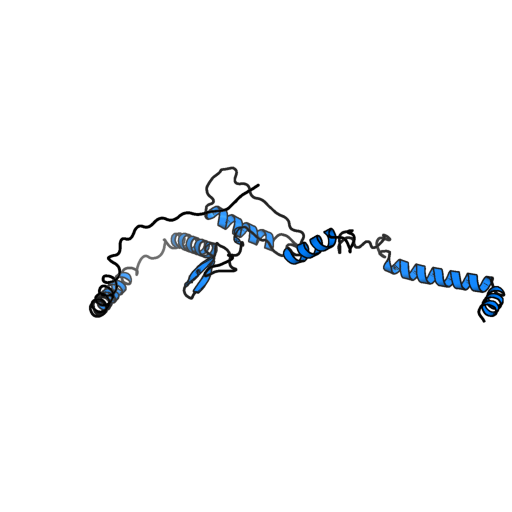A 1
ATOM 733 C C . TYR A 1 92 ? -15.906 -0.046 15.727 1.00 90.25 92 TYR A C 1
ATOM 735 O O . TYR A 1 92 ? -15.401 -0.293 14.632 1.00 90.25 92 TYR A O 1
ATOM 743 N N . LEU A 1 93 ? -15.181 -0.025 16.851 1.00 90.94 93 LEU A N 1
ATOM 744 C CA . LEU A 1 93 ? -13.737 -0.280 16.868 1.00 90.94 93 LEU A CA 1
ATOM 745 C C . LEU A 1 93 ? -13.408 -1.724 16.468 1.00 90.94 93 LEU A C 1
ATOM 747 O O . LEU A 1 93 ? -12.480 -1.936 15.690 1.00 90.94 93 LEU A O 1
ATOM 751 N N . LEU A 1 94 ? -14.188 -2.701 16.938 1.00 90.19 94 LEU A N 1
ATOM 752 C CA . LEU A 1 94 ? -14.061 -4.100 16.526 1.00 90.19 94 LEU A CA 1
ATOM 753 C C . LEU A 1 94 ? -14.372 -4.262 15.037 1.00 90.19 94 LEU A C 1
ATOM 755 O O . LEU A 1 94 ? -13.584 -4.859 14.311 1.00 90.19 94 LEU A O 1
ATOM 759 N N . THR A 1 95 ? -15.451 -3.645 14.547 1.00 90.81 95 THR A N 1
ATOM 760 C CA . THR A 1 95 ? -15.792 -3.659 13.113 1.00 90.81 95 THR A CA 1
ATOM 761 C C . THR A 1 95 ? -14.651 -3.095 12.263 1.00 90.81 95 THR A C 1
ATOM 763 O O . THR A 1 95 ? -14.290 -3.678 11.245 1.00 90.81 95 THR A O 1
ATOM 766 N N . LEU A 1 96 ? -14.035 -1.990 12.693 1.00 91.25 96 LEU A N 1
ATOM 767 C CA . LEU A 1 96 ? -12.888 -1.395 12.007 1.00 91.25 96 LEU A CA 1
ATOM 768 C C . LEU A 1 96 ? -11.646 -2.303 12.049 1.00 91.25 96 LEU A C 1
ATOM 770 O O . LEU A 1 96 ? -10.902 -2.363 11.071 1.00 91.25 96 LEU A O 1
ATOM 774 N N . SER A 1 97 ? -11.428 -3.005 13.164 1.00 91.38 97 SER A N 1
ATOM 775 C CA . SER A 1 97 ? -10.354 -3.993 13.319 1.00 91.38 97 SER A CA 1
ATOM 776 C C . SER A 1 97 ? -10.531 -5.173 12.357 1.00 91.38 97 SER A C 1
ATOM 778 O O . SER A 1 97 ? -9.601 -5.512 11.627 1.00 91.38 97 SER A O 1
ATOM 780 N N . HIS A 1 98 ? -11.736 -5.745 12.280 1.00 92.44 98 HIS A N 1
ATOM 781 C CA . HIS A 1 98 ? -12.045 -6.830 11.345 1.00 92.44 98 HIS A CA 1
ATOM 782 C C . HIS A 1 98 ? -11.972 -6.376 9.887 1.00 92.44 98 HIS A C 1
ATOM 784 O O . HIS A 1 98 ? -11.406 -7.074 9.054 1.00 92.44 98 HIS A O 1
ATOM 790 N N . LEU A 1 99 ? -12.479 -5.181 9.572 1.00 92.94 99 LEU A N 1
ATOM 791 C CA . LEU A 1 99 ? -12.398 -4.636 8.219 1.00 92.94 99 LEU A CA 1
ATOM 792 C C . LEU A 1 99 ? -10.940 -4.495 7.763 1.00 92.94 99 LEU A C 1
ATOM 794 O O . LEU A 1 99 ? -10.612 -4.818 6.625 1.00 92.94 99 LEU A O 1
ATOM 798 N N . LYS A 1 100 ? -10.053 -4.031 8.651 1.00 91.94 100 LYS A N 1
ATOM 799 C CA . LYS A 1 100 ? -8.617 -3.941 8.368 1.00 91.94 100 LYS A CA 1
ATOM 800 C C . LYS A 1 100 ? -8.045 -5.311 7.987 1.00 91.94 100 LYS A C 1
ATOM 802 O O . LYS A 1 100 ? -7.411 -5.421 6.939 1.00 91.94 100 LYS A O 1
ATOM 807 N N . THR A 1 101 ? -8.263 -6.332 8.817 1.00 91.31 101 THR A N 1
ATOM 808 C CA . THR A 1 101 ? -7.707 -7.676 8.582 1.00 91.31 101 THR A CA 1
ATOM 809 C C . THR A 1 101 ? -8.312 -8.338 7.344 1.00 91.31 101 THR A C 1
ATOM 811 O O . THR A 1 101 ? -7.605 -9.008 6.593 1.00 91.31 101 THR A O 1
ATOM 814 N N . GLU A 1 102 ? -9.595 -8.101 7.072 1.00 94.44 102 GLU A N 1
ATOM 815 C CA . GLU A 1 102 ? -10.277 -8.593 5.876 1.00 94.44 102 GLU A CA 1
ATOM 816 C C . GLU A 1 102 ? -9.726 -7.955 4.593 1.00 94.44 102 GLU A C 1
ATOM 818 O O . GLU A 1 102 ? -9.499 -8.664 3.609 1.00 94.44 102 GLU A O 1
ATOM 823 N N . ILE A 1 103 ? -9.456 -6.643 4.598 1.00 92.38 103 ILE A N 1
ATOM 824 C CA . ILE A 1 103 ? -8.845 -5.945 3.456 1.00 92.38 103 ILE A CA 1
ATOM 825 C C . ILE A 1 103 ? -7.435 -6.484 3.192 1.00 92.38 103 ILE A C 1
ATOM 827 O O . ILE A 1 103 ? -7.116 -6.778 2.039 1.00 92.38 103 ILE A O 1
ATOM 831 N N . GLU A 1 104 ? -6.617 -6.656 4.238 1.00 91.38 104 GLU A N 1
ATOM 832 C CA . GLU A 1 104 ? -5.268 -7.235 4.120 1.00 91.38 104 GLU A CA 1
ATOM 833 C C . GLU A 1 104 ? -5.295 -8.652 3.531 1.00 91.38 104 GLU A C 1
ATOM 835 O O . GLU A 1 104 ? -4.430 -9.002 2.731 1.00 91.38 104 GLU A O 1
ATOM 840 N N . ALA A 1 105 ? -6.288 -9.468 3.894 1.00 93.31 105 ALA A N 1
ATOM 841 C CA . ALA A 1 105 ? -6.392 -10.848 3.428 1.00 93.31 105 ALA A CA 1
ATOM 842 C C . ALA A 1 105 ? -7.003 -10.986 2.022 1.00 93.31 105 ALA A C 1
ATOM 844 O O . ALA A 1 105 ? -6.652 -11.907 1.281 1.00 93.31 105 ALA A O 1
ATOM 845 N N . THR A 1 106 ? -7.943 -10.109 1.658 1.00 94.50 106 THR A N 1
ATOM 846 C CA . THR A 1 106 ? -8.806 -10.305 0.480 1.00 94.50 106 THR A CA 1
ATOM 847 C C . THR A 1 106 ? -8.337 -9.523 -0.741 1.00 94.50 106 THR A C 1
ATOM 849 O O . THR A 1 106 ? -8.548 -9.970 -1.871 1.00 94.50 106 THR A O 1
ATOM 852 N N . VAL A 1 107 ? -7.717 -8.353 -0.557 1.00 90.19 107 VAL A N 1
ATOM 853 C CA . VAL A 1 107 ? -7.357 -7.487 -1.685 1.00 90.19 107 VAL A CA 1
ATOM 854 C C . VAL A 1 107 ? -5.960 -7.847 -2.206 1.00 90.19 107 VAL A C 1
ATOM 856 O O . VAL A 1 107 ? -4.964 -7.643 -1.510 1.00 90.19 107 VAL A O 1
ATOM 859 N N . PRO A 1 108 ? -5.841 -8.361 -3.445 1.00 89.81 108 PRO A N 1
ATOM 860 C CA . PRO A 1 108 ? -4.552 -8.765 -3.985 1.00 89.81 108 PRO A CA 1
ATOM 861 C C . PRO A 1 108 ? -3.647 -7.549 -4.201 1.00 89.81 108 PRO A C 1
ATOM 863 O O . PRO A 1 108 ? -4.056 -6.554 -4.795 1.00 89.81 108 PRO A O 1
ATOM 866 N N . GLY A 1 109 ? -2.391 -7.660 -3.768 1.00 84.31 109 GLY A N 1
ATOM 867 C CA . GLY A 1 109 ? -1.372 -6.627 -3.971 1.00 84.31 109 GLY A CA 1
ATOM 868 C C . GLY A 1 109 ? -1.279 -5.571 -2.867 1.00 84.31 109 GLY A C 1
ATOM 869 O O . GLY A 1 109 ? -0.412 -4.708 -2.963 1.00 84.31 109 GLY A O 1
ATOM 870 N N . ILE A 1 110 ? -2.100 -5.645 -1.813 1.00 84.94 110 ILE A N 1
ATOM 871 C CA . ILE A 1 110 ? -1.922 -4.814 -0.614 1.00 84.94 110 ILE A CA 1
ATOM 872 C C . ILE A 1 110 ? -0.821 -5.420 0.265 1.00 84.94 110 ILE A C 1
ATOM 874 O O . ILE A 1 110 ? -0.900 -6.584 0.649 1.00 84.94 110 ILE A O 1
ATOM 878 N N . SER A 1 111 ? 0.215 -4.634 0.579 1.00 83.75 111 SER A N 1
ATOM 879 C CA . SER A 1 111 ? 1.304 -5.040 1.482 1.00 83.75 111 SER A CA 1
ATOM 880 C C . SER A 1 111 ? 0.915 -4.897 2.954 1.00 83.75 111 SER A C 1
ATOM 882 O O . SER A 1 111 ? 1.279 -5.738 3.776 1.00 83.75 111 SER A O 1
ATOM 884 N N . LYS A 1 112 ? 0.199 -3.819 3.291 1.00 86.69 112 LYS A N 1
ATOM 885 C CA . LYS A 1 112 ? -0.165 -3.456 4.660 1.00 86.69 112 LYS A CA 1
ATOM 886 C C . LYS A 1 112 ? -1.372 -2.523 4.677 1.00 86.69 112 LYS A C 1
ATOM 888 O O . LYS A 1 112 ? -1.477 -1.635 3.835 1.00 86.69 112 LYS A O 1
ATOM 893 N N . VAL A 1 113 ? -2.236 -2.662 5.679 1.00 89.06 113 VAL A N 1
ATOM 894 C CA . VAL A 1 113 ? -3.295 -1.695 5.983 1.00 89.06 113 VAL A CA 1
ATOM 895 C C . VAL A 1 113 ? -2.997 -1.064 7.338 1.00 89.06 113 VAL A C 1
ATOM 897 O O . VAL A 1 113 ? -2.640 -1.730 8.307 1.00 89.06 113 VAL A O 1
ATOM 900 N N . LEU A 1 114 ? -3.121 0.257 7.416 1.00 88.12 114 LEU A N 1
ATOM 901 C CA . LEU A 1 114 ? -2.980 1.010 8.658 1.00 88.12 114 LEU A CA 1
ATOM 902 C C . LEU A 1 114 ? -4.325 1.639 9.002 1.00 88.12 114 LEU A C 1
ATOM 904 O O . LEU A 1 114 ? -4.946 2.292 8.166 1.00 88.12 114 LEU A O 1
ATOM 908 N N . SER A 1 115 ? -4.765 1.443 10.240 1.00 88.81 115 SER A N 1
ATOM 909 C CA . SER A 1 115 ? -5.979 2.045 10.783 1.00 88.81 115 SER A CA 1
ATOM 910 C C . SER A 1 115 ? -5.639 3.081 11.857 1.00 88.81 115 SER A C 1
ATOM 912 O O . SER A 1 115 ? -4.523 3.133 12.376 1.00 88.81 115 SER A O 1
ATOM 914 N N . MET A 1 116 ? -6.631 3.876 12.270 1.00 87.12 116 MET A N 1
ATOM 915 C CA . MET A 1 116 ? -6.526 4.720 13.471 1.00 87.12 116 MET A CA 1
ATOM 916 C C . MET A 1 116 ? -6.192 3.902 14.727 1.00 87.12 116 MET A C 1
ATOM 918 O O . MET A 1 116 ? -5.642 4.427 15.692 1.00 87.12 116 MET A O 1
ATOM 922 N N . LEU A 1 117 ? -6.496 2.603 14.694 1.00 89.31 117 LEU A N 1
ATOM 923 C CA . LEU A 1 117 ? -6.164 1.653 15.746 1.00 89.31 117 LEU A CA 1
ATOM 924 C C . LEU A 1 117 ? -4.671 1.313 15.814 1.00 89.31 117 LEU A C 1
ATOM 926 O O . LEU A 1 117 ? -4.274 0.665 16.771 1.00 89.31 117 LEU A O 1
ATOM 930 N N . 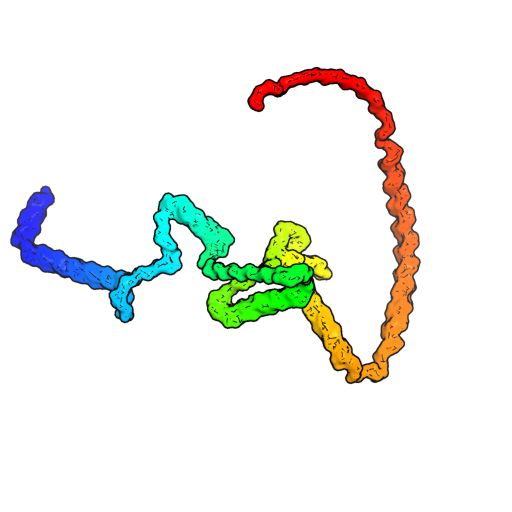ASP A 1 118 ? -3.844 1.723 14.851 1.00 88.94 118 ASP A N 1
ATOM 931 C CA . ASP A 1 118 ? -2.420 1.361 14.769 1.00 88.94 118 ASP A CA 1
ATOM 932 C C . ASP A 1 118 ? -1.471 2.522 15.090 1.00 88.94 118 ASP A C 1
ATOM 934 O O . ASP A 1 118 ? -0.254 2.357 15.015 1.00 88.94 118 ASP A O 1
ATOM 938 N N . ILE A 1 119 ? -2.005 3.696 15.442 1.00 89.31 119 ILE A N 1
ATOM 939 C CA . ILE A 1 119 ? -1.201 4.902 15.672 1.00 89.31 119 ILE A CA 1
ATOM 940 C C . ILE A 1 119 ? -0.271 4.671 16.873 1.00 89.31 119 ILE A C 1
ATOM 942 O O . ILE A 1 119 ? -0.774 4.513 17.992 1.00 89.31 119 ILE A O 1
ATOM 946 N N . PRO A 1 120 ? 1.061 4.658 16.679 1.00 89.25 120 PRO A N 1
ATOM 947 C CA . PRO A 1 120 ? 1.996 4.349 17.747 1.00 89.25 120 PRO A CA 1
ATOM 948 C C . PRO A 1 120 ? 2.056 5.477 18.779 1.00 89.25 120 PRO A C 1
ATOM 950 O O . PRO A 1 120 ? 2.091 6.661 18.444 1.00 89.25 120 PRO A O 1
ATOM 953 N N . GLN A 1 121 ? 2.120 5.095 20.050 1.00 88.69 121 GLN A N 1
ATOM 954 C CA . GLN A 1 121 ? 2.362 6.007 21.159 1.00 88.69 121 GLN A CA 1
ATOM 955 C C . GLN A 1 121 ? 3.814 6.493 21.115 1.00 88.69 121 GLN A C 1
ATOM 957 O O . GLN A 1 121 ? 4.743 5.682 21.062 1.00 88.69 121 GLN A O 1
ATOM 962 N N . ALA A 1 122 ? 4.018 7.810 21.179 1.00 88.81 122 ALA A N 1
ATOM 963 C CA . ALA A 1 122 ? 5.355 8.409 21.184 1.00 88.81 122 ALA A CA 1
ATOM 964 C C . ALA A 1 122 ? 6.113 8.188 22.508 1.00 88.81 122 ALA A C 1
ATOM 966 O O . ALA A 1 122 ? 7.342 8.212 22.531 1.00 88.81 122 ALA A O 1
ATOM 967 N N . SER A 1 123 ? 5.398 7.986 23.616 1.00 86.25 123 SER A N 1
ATOM 968 C CA . SER A 1 123 ? 5.973 7.853 24.956 1.00 86.25 123 SER A CA 1
ATOM 969 C C . SER A 1 123 ? 5.073 7.018 25.874 1.00 86.25 123 SER A C 1
ATOM 971 O O . SER A 1 123 ? 3.917 6.750 25.553 1.00 86.25 123 SER A O 1
ATOM 973 N N . GLY A 1 124 ? 5.614 6.587 27.018 1.00 87.19 124 GLY A N 1
ATOM 974 C CA . GLY A 1 124 ? 4.899 5.787 28.019 1.00 87.19 124 GLY A CA 1
ATOM 975 C C . GLY A 1 124 ? 5.331 4.319 28.065 1.00 87.19 124 GLY A C 1
ATOM 976 O O . GLY A 1 124 ? 6.244 3.895 27.360 1.00 87.19 124 GLY A O 1
ATOM 977 N N . LYS A 1 125 ? 4.670 3.529 28.924 1.00 87.88 125 LYS A N 1
ATOM 978 C CA . LYS A 1 125 ? 5.032 2.120 29.191 1.00 87.88 125 LYS A CA 1
ATOM 979 C C . LYS A 1 125 ? 4.891 1.209 27.963 1.00 87.88 125 LYS A C 1
ATOM 981 O O . LYS A 1 125 ? 5.581 0.202 27.879 1.00 87.88 125 LYS A O 1
ATOM 986 N N . CYS A 1 126 ? 4.031 1.587 27.016 1.00 90.94 126 CYS A N 1
ATOM 987 C CA . CYS A 1 126 ? 3.811 0.888 25.749 1.00 90.94 126 CYS A CA 1
ATOM 988 C C . CYS A 1 126 ? 4.199 1.741 24.530 1.00 90.94 126 CYS A C 1
ATOM 990 O O . CYS A 1 126 ? 3.552 1.663 23.485 1.00 90.94 126 CYS A O 1
ATOM 992 N N . ALA A 1 127 ? 5.252 2.559 24.654 1.00 89.94 127 ALA A N 1
ATOM 993 C CA . ALA A 1 127 ? 5.782 3.349 23.542 1.00 89.94 127 ALA A CA 1
ATOM 994 C C . ALA A 1 127 ? 6.094 2.465 22.317 1.00 89.94 127 ALA A C 1
ATOM 996 O O . ALA A 1 127 ? 6.612 1.354 22.442 1.00 89.94 127 ALA A O 1
ATOM 997 N N . GLY A 1 128 ? 5.743 2.948 21.124 1.00 86.88 128 GLY A N 1
ATOM 998 C CA . GLY A 1 128 ? 5.864 2.202 19.866 1.00 86.88 128 GLY A CA 1
ATOM 999 C C . GLY A 1 128 ? 4.733 1.202 19.586 1.00 86.88 128 GLY A C 1
ATOM 1000 O O . GLY A 1 128 ? 4.637 0.701 18.466 1.00 86.88 128 GLY A O 1
ATOM 1001 N N . LYS A 1 129 ? 3.845 0.928 20.551 1.00 90.00 129 LYS A N 1
ATOM 1002 C CA . LYS A 1 129 ? 2.573 0.221 20.324 1.00 90.00 129 LYS A CA 1
ATOM 1003 C C . LYS A 1 129 ? 1.429 1.218 20.190 1.00 90.00 129 LYS A C 1
ATOM 1005 O O . LYS A 1 129 ? 1.571 2.387 20.532 1.00 90.00 129 LYS A O 1
ATOM 1010 N N . SER A 1 130 ? 0.294 0.756 19.679 1.00 91.56 130 SER A N 1
ATOM 1011 C CA . SER A 1 130 ? -0.888 1.599 19.505 1.00 91.56 130 SER A CA 1
ATOM 1012 C C . SER A 1 130 ? -1.455 2.112 20.836 1.00 91.56 130 SER A C 1
ATOM 1014 O O . SER A 1 130 ? -1.287 1.464 21.868 1.00 91.56 130 SER A O 1
ATOM 1016 N N . TYR A 1 131 ? -2.181 3.235 20.819 1.00 89.81 131 TYR A N 1
ATOM 1017 C CA . TYR A 1 131 ? -2.983 3.729 21.955 1.00 89.81 131 TYR A CA 1
ATOM 1018 C C . TYR A 1 131 ? -4.000 2.712 22.500 1.00 89.81 131 TYR A C 1
ATOM 1020 O O . TYR A 1 131 ? -4.405 2.810 23.655 1.00 89.81 131 TYR A O 1
ATOM 1028 N N . PHE A 1 132 ? -4.363 1.700 21.711 1.00 91.81 132 PHE A N 1
ATOM 1029 C CA . PHE A 1 132 ? -5.209 0.583 22.139 1.00 91.81 132 PHE A CA 1
ATOM 1030 C C . PHE A 1 132 ? -4.424 -0.546 22.822 1.00 91.81 132 PHE A C 1
ATOM 1032 O O . PHE A 1 132 ? -4.954 -1.640 22.979 1.00 91.81 132 PHE A O 1
ATOM 1039 N N . HIS A 1 133 ? -3.169 -0.315 23.219 1.00 93.12 133 HIS A N 1
ATOM 1040 C CA . HIS A 1 133 ? -2.389 -1.248 24.030 1.00 93.12 133 HIS A CA 1
ATOM 1041 C C . HIS A 1 133 ? -2.193 -0.715 25.445 1.00 93.12 133 HIS A C 1
ATOM 1043 O O . HIS A 1 133 ? -1.835 0.448 25.647 1.00 93.12 133 HIS A O 1
ATOM 1049 N N . GLN A 1 134 ? -2.376 -1.596 26.423 1.00 91.56 134 GLN A N 1
ATOM 1050 C CA . GLN A 1 134 ? -2.170 -1.304 27.837 1.00 91.56 134 GLN A CA 1
ATOM 1051 C C . GLN A 1 134 ? -1.187 -2.300 28.451 1.00 91.56 134 GLN A C 1
ATOM 1053 O O . GLN A 1 134 ? -0.999 -3.408 27.949 1.00 91.56 134 GLN A O 1
ATOM 1058 N N . MET A 1 135 ? -0.536 -1.889 29.539 1.00 91.44 135 MET A N 1
ATOM 1059 C CA . MET A 1 135 ? 0.390 -2.754 30.262 1.00 91.44 135 MET A CA 1
ATOM 1060 C C . MET A 1 135 ? -0.399 -3.824 31.023 1.00 91.44 135 MET A C 1
ATOM 1062 O O . MET A 1 135 ? -1.157 -3.503 31.936 1.00 91.44 135 MET A O 1
ATOM 1066 N N . GLY A 1 136 ? -0.219 -5.080 30.629 1.00 87.44 136 GLY A N 1
ATOM 1067 C CA . GLY A 1 136 ? -0.775 -6.247 31.298 1.00 87.44 136 GLY A CA 1
ATOM 1068 C C . GLY A 1 136 ? 0.164 -6.828 32.356 1.00 87.44 136 GLY A C 1
ATOM 1069 O O . GLY A 1 136 ? 1.206 -6.259 32.703 1.00 87.44 136 GLY A O 1
ATOM 1070 N N . ILE A 1 137 ? -0.215 -8.002 32.856 1.00 86.81 137 ILE A N 1
ATOM 1071 C CA . ILE A 1 137 ? 0.586 -8.783 33.803 1.00 86.81 137 ILE A CA 1
ATOM 1072 C C . ILE A 1 137 ? 1.931 -9.135 33.151 1.00 86.81 137 ILE A C 1
ATOM 1074 O O . ILE A 1 137 ? 2.007 -9.413 31.955 1.00 86.81 137 ILE A O 1
ATOM 1078 N N . GLY A 1 138 ? 3.013 -9.081 33.930 1.00 86.88 138 GLY A N 1
ATOM 1079 C CA . GLY A 1 138 ? 4.355 -9.378 33.426 1.00 86.88 138 GLY A CA 1
ATOM 1080 C C . GLY A 1 138 ? 4.943 -8.292 32.522 1.00 86.88 138 GLY A C 1
ATOM 1081 O O . GLY A 1 138 ? 5.853 -8.581 31.752 1.00 86.88 138 GLY A O 1
ATOM 1082 N N . SER A 1 139 ? 4.457 -7.044 32.605 1.00 84.81 139 SER A N 1
ATOM 1083 C CA . SER A 1 139 ? 4.952 -5.890 31.827 1.00 84.81 139 SER A CA 1
ATOM 1084 C C . SER A 1 139 ? 4.853 -6.042 30.302 1.00 84.81 139 SER A C 1
ATOM 1086 O O . SER A 1 139 ? 5.562 -5.376 29.550 1.00 84.81 139 SER A O 1
ATOM 1088 N N . VAL A 1 140 ? 3.940 -6.893 29.831 1.00 90.75 140 VAL A N 1
ATOM 1089 C CA . VAL A 1 140 ? 3.671 -7.077 28.402 1.00 90.75 140 VAL A CA 1
ATOM 1090 C C . VAL A 1 140 ? 2.581 -6.100 27.965 1.00 90.75 140 VAL A C 1
ATOM 1092 O O . VAL A 1 140 ? 1.565 -5.951 28.639 1.00 90.75 140 VAL A O 1
ATOM 1095 N N . CYS A 1 141 ? 2.775 -5.428 26.831 1.00 92.44 141 CYS A N 1
ATOM 1096 C CA . CYS A 1 141 ? 1.749 -4.573 26.236 1.00 92.44 141 CYS A CA 1
ATOM 1097 C C . CYS A 1 141 ? 0.733 -5.421 25.473 1.00 92.44 141 CYS A C 1
ATOM 1099 O O . CYS A 1 141 ? 1.079 -6.024 24.458 1.00 92.44 141 CYS A O 1
ATOM 1101 N N . VAL A 1 142 ? -0.508 -5.443 25.952 1.00 91.88 142 VAL A N 1
ATOM 1102 C CA . VAL A 1 142 ? -1.596 -6.266 25.409 1.00 91.88 142 VAL A CA 1
ATOM 1103 C C . VAL A 1 142 ? -2.616 -5.377 24.703 1.00 91.88 142 VAL A C 1
ATOM 1105 O O . VAL A 1 142 ? -2.891 -4.265 25.162 1.00 91.88 142 VAL A O 1
ATOM 1108 N N . SER A 1 143 ? -3.165 -5.860 23.586 1.00 91.38 143 SER A N 1
ATOM 1109 C CA . SER A 1 143 ? -4.246 -5.192 22.859 1.00 91.38 143 SER A CA 1
ATOM 1110 C C . SER A 1 143 ? -5.534 -5.209 23.684 1.00 91.38 143 SER A C 1
ATOM 1112 O O . SER A 1 143 ? -6.050 -6.261 24.055 1.00 91.38 143 SER A O 1
ATOM 1114 N N . VAL A 1 144 ? -6.070 -4.023 23.960 1.00 91.38 144 VAL A N 1
ATOM 1115 C CA . VAL A 1 144 ? -7.334 -3.836 24.683 1.00 91.38 144 VAL A CA 1
ATOM 1116 C C . VAL A 1 144 ? -8.509 -4.384 23.873 1.00 91.38 144 VAL A C 1
ATOM 1118 O O . VAL A 1 144 ? -9.423 -4.972 24.442 1.00 91.38 144 VAL A O 1
ATOM 1121 N N . LEU A 1 145 ? -8.477 -4.229 22.546 1.00 90.88 145 LEU A N 1
ATOM 1122 C CA . LEU A 1 145 ? -9.537 -4.730 21.666 1.00 90.88 145 LEU A CA 1
ATOM 1123 C C . LEU A 1 145 ? -9.575 -6.259 21.639 1.00 90.88 145 LEU A C 1
ATOM 1125 O O . LEU A 1 145 ? -10.649 -6.831 21.764 1.00 90.88 145 LEU A O 1
ATOM 1129 N N . GLU A 1 146 ? -8.410 -6.902 21.553 1.00 89.12 146 GLU A N 1
ATOM 1130 C CA . GLU A 1 146 ? -8.295 -8.368 21.572 1.00 89.12 146 GLU A CA 1
ATOM 1131 C C . GLU A 1 146 ? -8.746 -8.941 22.919 1.00 89.12 146 GLU A C 1
ATOM 1133 O O . GLU A 1 146 ? -9.466 -9.936 22.974 1.00 89.12 146 GLU A O 1
ATOM 1138 N N . LYS A 1 147 ? -8.395 -8.258 24.016 1.00 91.19 147 LYS A N 1
ATOM 1139 C CA . LYS A 1 147 ? -8.887 -8.600 25.350 1.00 91.19 147 LYS A CA 1
ATOM 1140 C C . LYS A 1 147 ? -10.417 -8.555 25.412 1.00 91.19 147 LYS A C 1
ATOM 1142 O O . LYS A 1 147 ? -11.022 -9.511 25.885 1.00 91.19 147 LYS A O 1
ATOM 1147 N N . TYR A 1 148 ? -11.043 -7.480 24.931 1.00 89.69 148 TYR A N 1
ATOM 1148 C CA . TYR A 1 148 ? -12.503 -7.371 24.952 1.00 89.69 148 TYR A CA 1
ATOM 1149 C C . TYR A 1 148 ? -13.191 -8.370 24.028 1.00 89.69 148 TYR A C 1
ATOM 1151 O O . TYR A 1 148 ? -14.220 -8.924 24.399 1.00 89.69 148 TYR A O 1
ATOM 1159 N N . GLU A 1 149 ? -12.635 -8.626 22.847 1.00 89.69 149 GLU A N 1
ATOM 1160 C CA . GLU A 1 149 ? -13.147 -9.656 21.944 1.00 89.69 149 GLU A CA 1
ATOM 1161 C C . GLU A 1 149 ? -13.142 -11.029 22.628 1.00 89.69 149 GLU A C 1
ATOM 1163 O O . GLU A 1 149 ? -14.149 -11.741 22.609 1.00 89.69 149 GLU A O 1
ATOM 1168 N N . HIS A 1 150 ? -12.050 -11.358 23.323 1.00 90.12 150 HIS A N 1
ATOM 1169 C CA . HIS A 1 150 ? -11.953 -12.583 24.103 1.00 90.12 150 HIS A CA 1
ATOM 1170 C C . HIS A 1 150 ? -12.971 -12.624 25.254 1.00 90.12 150 HIS A C 1
ATOM 1172 O O . HIS A 1 150 ? -13.696 -13.606 25.392 1.00 90.12 150 HIS A O 1
ATOM 1178 N N . GLU A 1 151 ? -13.101 -11.556 26.042 1.00 90.88 151 GLU A N 1
ATOM 1179 C CA . GLU A 1 151 ? -14.078 -11.481 27.139 1.00 90.88 151 GLU A CA 1
ATOM 1180 C C . GLU A 1 151 ? -15.527 -11.624 26.643 1.00 90.88 151 GLU A C 1
ATOM 1182 O O . GLU A 1 151 ? -16.307 -12.379 27.225 1.00 90.88 151 GLU A O 1
ATOM 1187 N N . ILE A 1 152 ? -15.881 -10.973 25.529 1.00 88.94 152 ILE A N 1
ATOM 1188 C CA . ILE A 1 152 ? -17.198 -11.112 24.890 1.00 88.94 152 ILE A CA 1
ATOM 1189 C C . ILE A 1 152 ? -17.416 -12.554 24.419 1.00 88.94 152 ILE A C 1
ATOM 1191 O O . ILE A 1 152 ? -18.511 -13.094 24.584 1.00 88.94 152 ILE A O 1
ATOM 1195 N N . SER A 1 153 ? -16.388 -13.196 23.857 1.00 88.81 153 SER A N 1
ATOM 1196 C CA . SER A 1 153 ? -16.477 -14.595 23.432 1.00 88.81 153 SER A CA 1
ATOM 1197 C C . SER A 1 153 ? -16.747 -15.537 24.612 1.00 88.81 153 SER A C 1
ATOM 1199 O O . SER A 1 153 ? -17.621 -16.394 24.504 1.00 88.81 153 SER A O 1
ATOM 1201 N N . CYS A 1 154 ? -16.090 -15.311 25.755 1.00 92.75 154 CYS A N 1
ATOM 1202 C CA . CYS A 1 154 ? -16.287 -16.080 26.984 1.00 92.75 154 CYS A CA 1
ATOM 1203 C C . CYS A 1 154 ? -17.699 -15.899 27.564 1.00 92.75 154 CYS A C 1
ATOM 1205 O O . CYS A 1 154 ? -18.338 -16.872 27.973 1.00 92.75 154 CYS A O 1
ATOM 1207 N N . LEU A 1 155 ? -18.215 -14.665 27.568 1.00 89.81 155 LEU A N 1
ATOM 1208 C CA . LEU A 1 155 ? -19.586 -14.381 28.003 1.00 89.81 155 LEU A CA 1
ATOM 1209 C C . LEU A 1 155 ? -20.605 -15.103 27.113 1.00 89.81 155 LEU A C 1
ATOM 1211 O O . LEU A 1 155 ? -21.466 -15.826 27.613 1.00 89.81 155 LEU A O 1
ATOM 1215 N N . ASN A 1 156 ? -20.451 -15.004 25.794 1.00 87.44 156 ASN A N 1
ATOM 1216 C CA . ASN A 1 156 ? -21.348 -15.675 24.854 1.00 87.44 156 ASN A CA 1
ATOM 1217 C C . ASN A 1 156 ? -21.245 -17.212 24.914 1.00 87.44 156 ASN A C 1
ATOM 1219 O O . ASN A 1 156 ? -22.238 -17.895 24.666 1.00 87.44 156 ASN A O 1
ATOM 1223 N N . SER A 1 157 ? -20.082 -17.781 25.258 1.00 77.50 157 SER A N 1
ATOM 1224 C CA . SER A 1 157 ? -19.950 -19.231 25.462 1.00 77.50 157 SER A CA 1
ATOM 1225 C C . SER A 1 157 ? -20.597 -19.705 26.765 1.00 77.50 157 SER A C 1
ATOM 1227 O O . SER A 1 157 ? -21.162 -20.797 26.793 1.00 77.50 157 SER A O 1
ATOM 1229 N N . SER A 1 158 ? -20.587 -18.883 27.821 1.00 60.47 158 SER A N 1
ATOM 1230 C CA . SER A 1 158 ? -21.220 -19.223 29.106 1.00 60.47 158 SER A CA 1
ATOM 1231 C C . SER A 1 158 ? -22.750 -19.321 29.036 1.00 60.47 158 SER A C 1
ATOM 1233 O O . SER A 1 158 ? -23.348 -20.117 29.760 1.00 60.47 158 SER A O 1
ATOM 1235 N N . ASP A 1 159 ? -23.388 -18.616 28.097 1.00 54.66 159 ASP A N 1
ATOM 1236 C CA . ASP A 1 159 ? -24.813 -18.806 27.799 1.00 54.66 159 ASP A CA 1
ATOM 1237 C C . ASP A 1 159 ? -25.089 -20.133 27.064 1.00 54.66 159 ASP A C 1
ATOM 1239 O O . ASP A 1 159 ? -26.184 -20.687 27.178 1.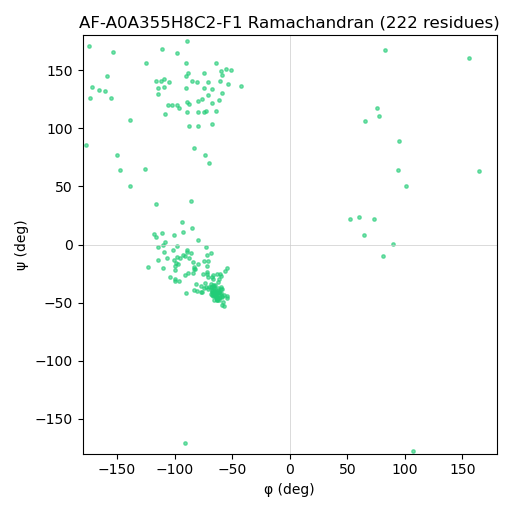00 54.66 159 ASP A O 1
ATOM 1243 N N . SER A 1 160 ? -24.097 -20.696 26.361 1.00 49.91 160 SER A N 1
ATOM 1244 C CA . SER A 1 160 ? -24.225 -21.989 25.672 1.00 49.91 160 SER A CA 1
ATOM 1245 C C . SER A 1 160 ? -23.967 -23.203 26.577 1.00 49.91 160 SER A C 1
ATOM 1247 O O . SER A 1 160 ? -24.356 -24.311 26.207 1.00 49.91 160 SER A O 1
ATOM 1249 N N . GLU A 1 161 ? -23.369 -23.019 27.759 1.00 50.91 161 GLU A N 1
ATOM 1250 C CA . GLU A 1 161 ? -23.158 -24.083 28.759 1.00 50.91 161 GLU A CA 1
ATOM 1251 C C . GLU A 1 161 ? -24.177 -24.056 29.908 1.00 50.91 161 GLU A C 1
ATOM 1253 O O . GLU A 1 161 ? -24.112 -24.859 30.838 1.00 50.91 161 GLU A O 1
ATOM 1258 N N . LYS A 1 162 ? -25.214 -23.218 29.817 1.00 49.59 162 LYS A N 1
ATOM 1259 C CA . LYS A 1 162 ? -26.300 -23.192 30.804 1.00 49.59 162 LYS A CA 1
ATOM 1260 C C . LYS A 1 162 ? -27.410 -24.213 30.530 1.00 49.59 162 LYS A C 1
ATOM 1262 O O . LYS A 1 162 ? -28.574 -23.933 30.780 1.00 49.59 162 LYS A O 1
ATOM 1267 N N . ILE A 1 163 ? -27.061 -25.409 30.047 1.00 50.38 163 ILE A N 1
ATOM 1268 C CA . ILE A 1 163 ? -27.879 -26.632 30.142 1.00 50.38 163 ILE A CA 1
ATOM 1269 C C . ILE A 1 163 ? -26.925 -27.834 30.183 1.00 50.38 163 ILE A C 1
ATOM 1271 O O . ILE A 1 163 ? -26.740 -28.481 29.158 1.00 50.38 163 ILE A O 1
ATOM 1275 N N . SER A 1 164 ? -26.278 -28.105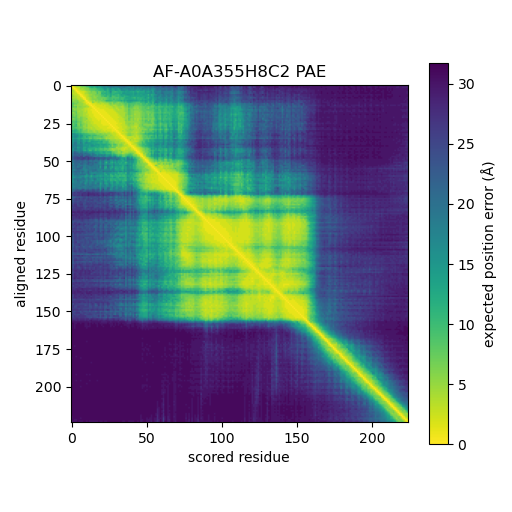 31.325 1.00 43.44 164 SER A N 1
ATOM 1276 C CA . SER A 1 164 ? -25.868 -29.444 31.829 1.00 43.44 164 SER A CA 1
ATOM 1277 C C . SER A 1 164 ? -24.823 -29.324 32.951 1.00 43.44 164 SER A C 1
ATOM 1279 O 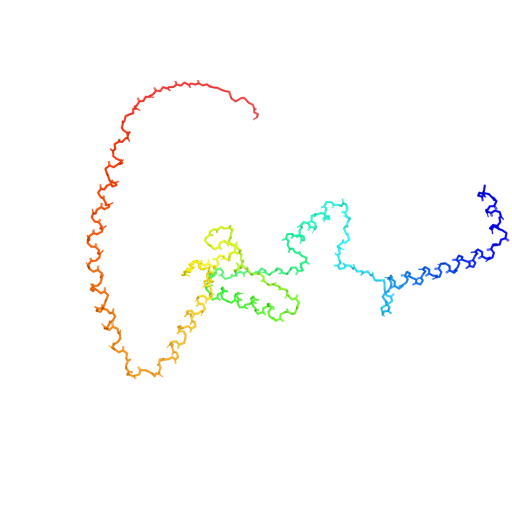O . SER A 1 164 ? -23.702 -29.796 32.818 1.00 43.44 164 SER A O 1
ATOM 1281 N N . ALA A 1 165 ? -25.185 -28.716 34.078 1.00 39.97 165 ALA A N 1
ATOM 1282 C CA . ALA A 1 165 ? -24.461 -28.916 35.335 1.00 39.97 165 ALA A CA 1
ATOM 1283 C C . ALA A 1 165 ? -25.457 -28.827 36.496 1.00 39.97 165 ALA A C 1
ATOM 1285 O O . ALA A 1 165 ? -25.459 -27.905 37.301 1.00 39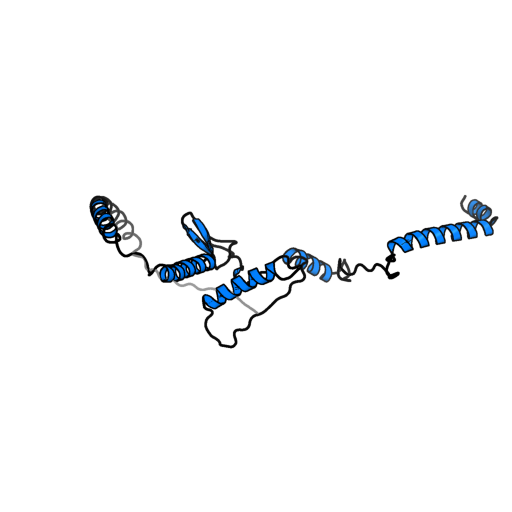.97 165 ALA A O 1
ATOM 1286 N N . SER A 1 166 ? -26.383 -29.786 36.505 1.00 45.59 166 SER A N 1
ATOM 1287 C CA . SER A 1 166 ? -26.918 -30.305 37.758 1.00 45.59 166 SER A CA 1
ATOM 1288 C C . SER A 1 166 ? -25.827 -31.188 38.359 1.00 45.59 166 SER A C 1
ATOM 1290 O O . SER A 1 166 ? -25.280 -32.023 37.643 1.00 45.59 166 SER A O 1
ATOM 1292 N N . ASP A 1 167 ? -25.596 -31.012 39.656 1.00 46.34 167 ASP A N 1
ATOM 1293 C CA . ASP A 1 167 ? -24.667 -31.720 40.545 1.00 46.34 167 ASP A CA 1
ATOM 1294 C C . ASP A 1 167 ? -23.170 -31.384 40.441 1.00 46.34 167 ASP A C 1
ATOM 1296 O O . ASP A 1 167 ? -22.477 -31.762 39.500 1.00 46.34 167 ASP A O 1
ATOM 1300 N N . THR A 1 168 ? -22.653 -30.856 41.561 1.00 46.22 168 THR A N 1
ATOM 1301 C CA . THR A 1 168 ? -21.234 -30.737 41.975 1.00 46.22 168 THR A CA 1
ATOM 1302 C C . THR A 1 168 ? -20.574 -29.362 41.783 1.00 46.22 168 THR A C 1
ATOM 1304 O O . THR A 1 168 ? -19.478 -29.269 41.240 1.00 46.22 168 THR A O 1
ATOM 1307 N N . GLY A 1 169 ? -21.218 -28.291 42.263 1.00 38.41 169 GLY A N 1
ATOM 1308 C CA . GLY A 1 169 ? -20.626 -26.941 42.334 1.00 38.41 169 GLY A CA 1
ATOM 1309 C C . GLY A 1 169 ? -20.596 -26.298 43.728 1.00 38.41 169 GLY A C 1
ATOM 1310 O O . GLY A 1 169 ? -19.772 -25.425 43.960 1.00 38.41 169 GLY A O 1
ATOM 1311 N N . ASP A 1 170 ? -21.410 -26.769 44.677 1.00 40.44 170 ASP A N 1
ATOM 1312 C CA . ASP A 1 170 ? -21.590 -26.102 45.981 1.00 40.44 170 ASP A CA 1
ATOM 1313 C C . ASP A 1 170 ? -20.469 -26.367 47.010 1.00 40.44 170 ASP A C 1
ATOM 1315 O O . ASP A 1 170 ? -20.568 -25.927 48.144 1.00 40.44 170 ASP A O 1
ATOM 1319 N N . ASN A 1 171 ? -19.397 -27.085 46.652 1.00 44.34 171 ASN A N 1
ATOM 1320 C CA . ASN A 1 171 ? -18.347 -27.509 47.601 1.00 44.34 171 ASN A CA 1
ATOM 1321 C C . ASN A 1 171 ? -16.951 -26.922 47.323 1.00 44.34 171 ASN A C 1
ATOM 1323 O O . ASN A 1 171 ? -15.983 -27.344 47.952 1.00 44.34 171 ASN A O 1
ATOM 1327 N N . LEU A 1 172 ? -16.814 -25.995 46.366 1.00 42.88 172 LE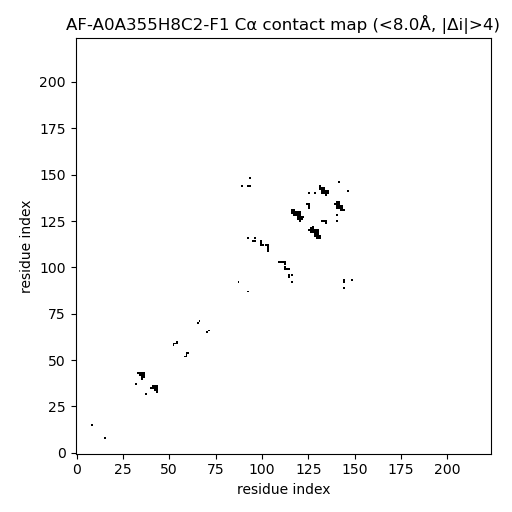U A N 1
ATOM 1328 C CA . LEU A 1 172 ? -15.522 -25.355 46.071 1.00 42.88 172 LEU A CA 1
ATOM 1329 C C . LEU A 1 172 ? -15.441 -23.877 46.475 1.00 42.88 172 LEU A C 1
ATOM 1331 O O . LEU A 1 172 ? -14.329 -23.385 46.640 1.00 42.88 172 LEU A O 1
ATOM 1335 N N . GLU A 1 173 ? -16.571 -23.186 46.655 1.00 44.34 173 GLU A N 1
ATOM 1336 C CA . GLU A 1 173 ? -16.569 -21.802 47.161 1.00 44.34 173 GLU A CA 1
ATOM 1337 C C . GLU A 1 173 ? -16.325 -21.747 48.677 1.00 44.34 173 GLU A C 1
ATOM 1339 O O . GLU A 1 173 ? -15.570 -20.895 49.131 1.00 44.34 173 GLU A O 1
ATOM 1344 N N . GLU A 1 174 ? -16.833 -22.709 49.456 1.00 43.62 174 GLU A N 1
ATOM 1345 C CA . GLU A 1 174 ? -16.663 -22.711 50.923 1.00 43.62 174 GLU A CA 1
ATOM 1346 C C . GLU A 1 174 ? -15.214 -23.036 51.358 1.00 43.62 174 GLU A C 1
ATOM 1348 O O . GLU A 1 174 ? -14.726 -22.526 52.358 1.00 43.62 174 GLU A O 1
ATOM 1353 N N . SER A 1 175 ? -14.461 -23.804 50.556 1.00 46.53 175 SER A N 1
ATOM 1354 C CA . SER A 1 175 ? -13.071 -24.191 50.867 1.00 46.53 175 SER A CA 1
ATOM 1355 C C . SER A 1 175 ? -12.024 -23.106 50.574 1.00 46.53 175 SER A C 1
ATOM 1357 O O . SER A 1 175 ? -10.876 -23.259 51.003 1.00 46.53 175 SER A O 1
ATOM 1359 N N . LEU A 1 176 ? -12.354 -22.078 49.788 1.00 44.81 176 LEU A N 1
ATOM 1360 C CA . LEU A 1 176 ? -11.409 -21.015 49.426 1.00 44.81 176 LEU A CA 1
ATOM 1361 C C . LEU A 1 176 ? -11.587 -19.753 50.279 1.00 44.81 176 LEU A C 1
ATOM 1363 O O . LEU A 1 176 ? -10.617 -19.011 50.420 1.00 44.81 176 LEU A O 1
ATOM 1367 N N . ASP A 1 177 ? -12.762 -19.556 50.885 1.00 46.84 177 ASP A N 1
ATOM 1368 C CA . ASP A 1 177 ? -13.013 -18.456 51.829 1.00 46.84 177 ASP A CA 1
ATOM 1369 C C . ASP A 1 177 ? -12.402 -18.741 53.216 1.00 46.84 177 ASP A C 1
ATOM 1371 O O . ASP A 1 177 ? -11.736 -17.876 53.780 1.00 46.84 177 ASP A O 1
ATOM 1375 N N . GLU A 1 178 ? -12.4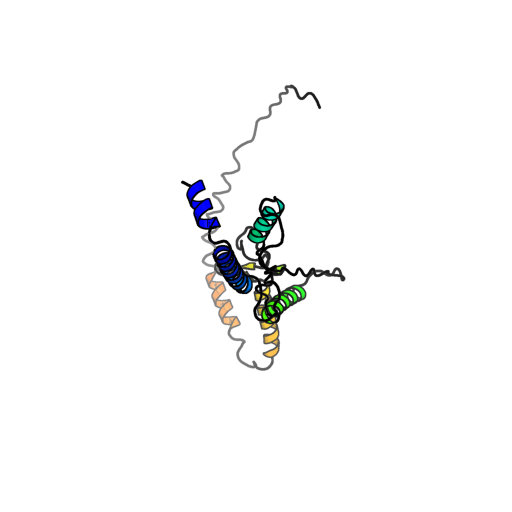83 -19.978 53.728 1.00 45.28 178 GLU A N 1
ATOM 1376 C CA . GLU A 1 178 ? -11.908 -20.327 55.047 1.00 45.28 178 GLU A CA 1
ATOM 1377 C C . GLU A 1 178 ? -10.363 -20.371 55.075 1.00 45.28 178 GLU A C 1
ATOM 1379 O O . GLU A 1 178 ? -9.761 -20.380 56.144 1.00 45.28 178 GLU A O 1
ATOM 1384 N N . GLY A 1 179 ? -9.684 -20.393 53.921 1.00 42.25 179 GLY A N 1
ATOM 1385 C CA . GLY A 1 179 ? -8.215 -20.480 53.848 1.00 42.25 179 GLY A CA 1
ATOM 1386 C C . GLY A 1 179 ? -7.480 -19.141 53.712 1.00 42.25 179 GLY A C 1
ATOM 1387 O O . GLY A 1 179 ? -6.252 -19.108 53.821 1.00 42.25 179 GLY A O 1
ATOM 1388 N N . LEU A 1 180 ? -8.202 -18.053 53.431 1.00 43.41 180 LEU A N 1
ATOM 1389 C CA . LEU A 1 180 ? -7.631 -16.723 53.190 1.00 43.41 180 LEU A CA 1
ATOM 1390 C C . LEU A 1 180 ? -7.807 -15.776 54.382 1.00 43.41 180 LEU A C 1
ATOM 1392 O O . LEU A 1 180 ? -6.941 -14.923 54.574 1.00 43.41 180 LEU A O 1
ATOM 1396 N N . GLU A 1 181 ? -8.843 -15.960 55.205 1.00 46.25 181 GLU A N 1
ATOM 1397 C CA . GLU A 1 181 ? -9.075 -15.129 56.397 1.00 46.25 181 GLU A CA 1
ATOM 1398 C C . GLU A 1 181 ? -8.040 -15.388 57.511 1.00 46.25 181 GLU A C 1
ATOM 1400 O O . GLU A 1 181 ? -7.534 -14.435 58.096 1.00 46.25 181 GLU A O 1
ATOM 1405 N N . ASP A 1 182 ? -7.579 -16.630 57.709 1.00 45.28 182 ASP A N 1
ATOM 1406 C CA . ASP A 1 182 ? -6.580 -16.950 58.751 1.00 45.28 182 ASP A CA 1
ATOM 1407 C C . ASP A 1 182 ? -5.140 -16.502 58.412 1.00 45.28 182 ASP A C 1
ATOM 1409 O O . ASP A 1 182 ? -4.270 -16.471 59.281 1.00 45.28 182 ASP A O 1
ATOM 1413 N N . SER A 1 183 ? -4.847 -16.155 57.152 1.00 46.59 183 SER A N 1
ATOM 1414 C CA . SER A 1 183 ? -3.488 -15.761 56.724 1.00 46.59 183 SER A CA 1
ATOM 1415 C C . SER A 1 183 ? -3.261 -14.248 56.654 1.00 46.59 183 SER A C 1
ATOM 1417 O O . SER A 1 183 ? -2.120 -13.798 56.500 1.00 46.59 183 SER A O 1
ATOM 1419 N N . LEU A 1 184 ? -4.336 -13.462 56.763 1.00 44.62 184 LEU A N 1
ATOM 1420 C CA . LEU A 1 184 ? -4.299 -12.006 56.641 1.00 44.62 184 LEU A CA 1
ATOM 1421 C C . LEU A 1 184 ? -4.305 -11.283 57.996 1.00 44.62 184 LEU A C 1
ATOM 1423 O O . LEU A 1 184 ? -3.829 -10.152 58.045 1.00 44.62 184 LEU A O 1
ATOM 1427 N N . ASP A 1 185 ? -4.714 -11.939 59.086 1.00 44.50 185 ASP A N 1
ATOM 1428 C CA . ASP A 1 185 ? -4.758 -11.309 60.417 1.00 44.50 185 ASP A CA 1
ATOM 1429 C C . ASP A 1 185 ? -3.412 -11.323 61.176 1.00 44.50 185 ASP A C 1
ATOM 1431 O O . ASP A 1 185 ? -3.162 -10.434 61.982 1.00 44.50 185 ASP A O 1
ATOM 1435 N N . GLU A 1 186 ? -2.479 -12.247 60.899 1.00 46.31 186 GLU A N 1
ATOM 1436 C CA . GLU A 1 186 ? -1.196 -12.304 61.641 1.00 46.31 186 GLU A CA 1
ATOM 1437 C C . GLU A 1 186 ? -0.034 -11.519 61.003 1.00 46.31 186 GLU A C 1
ATOM 1439 O O . GLU A 1 186 ? 1.015 -11.360 61.626 1.00 46.31 186 GLU A O 1
ATOM 1444 N N . SER A 1 187 ? -0.171 -11.005 59.774 1.00 47.50 187 SER A N 1
ATOM 1445 C CA . SER A 1 187 ? 0.938 -10.309 59.086 1.00 47.50 187 SER A CA 1
ATOM 1446 C C . SER A 1 187 ? 0.758 -8.797 58.930 1.00 47.50 187 SER A C 1
ATOM 1448 O O . SER A 1 187 ? 1.655 -8.132 58.403 1.00 47.50 187 SER A O 1
ATOM 1450 N N . GLN A 1 188 ? -0.363 -8.240 59.407 1.00 46.78 188 GLN A N 1
ATOM 1451 C CA . GLN A 1 188 ? -0.723 -6.840 59.170 1.00 46.78 188 GLN A CA 1
ATOM 1452 C C . GLN A 1 188 ? -0.743 -5.941 60.419 1.00 46.78 188 GLN A C 1
ATOM 1454 O O . GLN A 1 188 ? -0.902 -4.732 60.261 1.00 46.78 188 GLN A O 1
ATOM 1459 N N . GLU A 1 189 ? -0.489 -6.465 61.625 1.00 44.25 189 GLU A N 1
ATOM 1460 C CA . GLU A 1 189 ? -0.401 -5.626 62.838 1.00 44.25 189 GLU A CA 1
ATOM 1461 C C . GLU A 1 189 ? 1.038 -5.227 63.233 1.00 44.25 189 GLU A C 1
ATOM 1463 O O . GLU A 1 189 ? 1.248 -4.096 63.658 1.00 44.25 189 GLU A O 1
ATOM 1468 N N . ASP A 1 190 ? 2.070 -6.040 62.977 1.00 45.62 190 ASP A N 1
ATOM 1469 C CA . ASP A 1 190 ? 3.437 -5.727 63.458 1.00 45.62 190 ASP A CA 1
ATOM 1470 C C . ASP A 1 190 ? 4.300 -4.873 62.499 1.00 45.62 190 ASP A C 1
ATOM 1472 O O . ASP A 1 190 ? 5.426 -4.489 62.825 1.00 45.62 190 ASP A O 1
ATOM 1476 N N . GLY A 1 191 ? 3.808 -4.563 61.294 1.00 47.50 191 GLY A N 1
ATOM 1477 C CA . GLY A 1 191 ? 4.592 -3.881 60.251 1.00 47.50 191 GLY A CA 1
ATOM 1478 C C . GLY A 1 191 ? 4.241 -2.414 59.992 1.00 47.50 191 GLY A C 1
ATOM 1479 O O . GLY A 1 191 ? 4.976 -1.742 59.267 1.00 47.50 191 GLY A O 1
ATOM 1480 N N . LEU A 1 192 ? 3.123 -1.917 60.532 1.00 42.69 192 LEU A N 1
ATOM 1481 C CA . LEU A 1 192 ? 2.533 -0.635 60.118 1.00 42.69 192 LEU A CA 1
ATOM 1482 C C . LEU A 1 192 ? 2.547 0.463 61.192 1.00 42.69 192 LEU A C 1
ATOM 1484 O O . LEU A 1 192 ? 2.392 1.628 60.830 1.00 42.69 192 LEU A O 1
ATOM 1488 N N . GLU A 1 193 ? 2.821 0.156 62.464 1.00 41.22 193 GLU A N 1
ATOM 1489 C CA . GLU A 1 193 ? 2.993 1.199 63.494 1.00 41.22 193 GLU A CA 1
ATOM 1490 C C . GLU A 1 193 ? 4.410 1.801 63.529 1.00 41.22 193 GLU A C 1
ATOM 1492 O O . GLU A 1 193 ? 4.582 2.937 63.956 1.00 41.22 193 GLU A O 1
ATOM 1497 N N . GLY A 1 194 ? 5.434 1.119 63.002 1.00 43.75 194 GLY A N 1
ATOM 1498 C CA . GLY A 1 194 ? 6.822 1.607 63.069 1.00 43.75 194 GLY A CA 1
ATOM 1499 C C . GLY A 1 194 ? 7.229 2.637 62.004 1.00 43.75 194 GLY A C 1
ATOM 1500 O O . GLY A 1 194 ? 8.204 3.356 62.194 1.00 43.75 194 GLY A O 1
ATOM 1501 N N . SER A 1 195 ? 6.523 2.724 60.871 1.00 45.41 195 SER A N 1
ATOM 1502 C CA . SER A 1 195 ? 6.955 3.549 59.723 1.00 45.41 195 SER A CA 1
ATOM 1503 C C . SER A 1 195 ? 6.233 4.892 59.580 1.00 45.41 195 SER A C 1
ATOM 1505 O O . SER A 1 195 ? 6.573 5.675 58.691 1.00 45.41 195 SER A O 1
ATOM 1507 N N . LEU A 1 196 ? 5.225 5.160 60.416 1.00 43.09 196 LEU A N 1
ATOM 1508 C CA . LEU A 1 196 ? 4.416 6.384 60.352 1.00 43.09 196 LEU A CA 1
ATOM 1509 C C . LEU A 1 196 ? 4.851 7.464 61.354 1.00 43.09 196 LEU A C 1
ATOM 1511 O O . LEU A 1 196 ? 4.508 8.627 61.152 1.00 43.09 196 LEU A O 1
ATOM 1515 N N . GLU A 1 197 ? 5.649 7.125 62.371 1.00 47.28 197 GLU A N 1
ATOM 1516 C CA . GLU A 1 197 ? 6.116 8.093 63.377 1.00 47.28 197 GLU A CA 1
ATOM 1517 C C . GLU A 1 197 ? 7.422 8.814 62.992 1.00 47.28 197 GLU A C 1
ATOM 1519 O O . GLU A 1 197 ? 7.626 9.957 63.389 1.00 47.28 197 GLU A O 1
ATOM 1524 N N . GLU A 1 198 ? 8.268 8.241 62.127 1.00 46.00 198 GLU A N 1
ATOM 1525 C CA . GLU A 1 198 ? 9.566 8.859 61.784 1.00 46.00 198 GLU A CA 1
ATOM 1526 C C . GLU A 1 198 ? 9.477 9.942 60.681 1.00 46.00 198 GLU A C 1
ATOM 1528 O O . GLU A 1 198 ? 10.350 10.799 60.574 1.00 46.00 198 GLU A O 1
ATOM 1533 N N . ASN A 1 199 ? 8.405 9.974 59.876 1.00 47.56 199 ASN A N 1
ATOM 1534 C CA . ASN A 1 199 ? 8.271 10.929 58.759 1.00 47.56 199 ASN A CA 1
ATOM 1535 C C . ASN A 1 199 ? 7.436 12.187 59.064 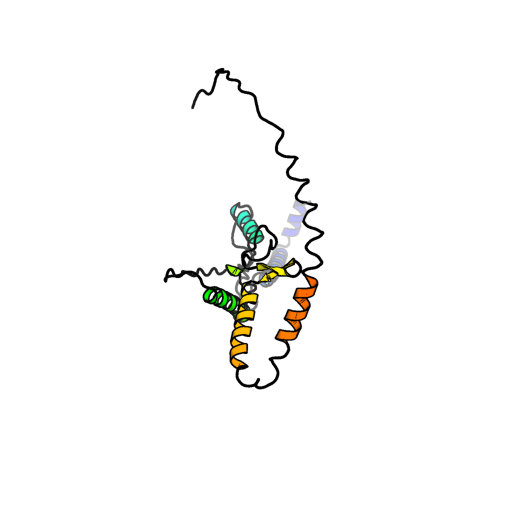1.00 47.56 199 ASN A C 1
ATOM 1537 O O . ASN A 1 199 ? 7.319 13.053 58.195 1.00 47.56 199 ASN A O 1
ATOM 1541 N N . LEU A 1 200 ? 6.875 12.331 60.272 1.00 42.34 200 LEU A N 1
ATOM 1542 C CA . LEU A 1 200 ? 6.108 13.528 60.656 1.00 42.34 200 LEU A CA 1
ATOM 1543 C C . LEU A 1 200 ? 6.876 14.541 61.523 1.00 42.34 200 LEU A C 1
ATOM 1545 O O . LEU A 1 200 ? 6.441 15.689 61.607 1.00 42.34 200 LEU A O 1
ATOM 1549 N N . GLU A 1 201 ? 8.037 14.196 62.089 1.00 46.38 201 GLU A N 1
ATOM 1550 C CA . GLU A 1 201 ? 8.855 15.149 62.869 1.00 46.38 201 GLU A CA 1
ATOM 1551 C C . GLU A 1 201 ? 9.870 15.948 62.024 1.00 46.38 201 GLU A C 1
ATOM 1553 O O . GLU A 1 201 ? 10.476 16.900 62.514 1.00 46.38 201 GLU A O 1
ATOM 1558 N N . GLY A 1 202 ? 10.028 15.632 60.732 1.00 45.88 202 GLY A N 1
ATOM 1559 C CA . GLY A 1 202 ? 11.025 16.267 59.856 1.00 45.88 202 GLY A CA 1
ATOM 1560 C C . GLY A 1 202 ? 10.570 17.506 59.072 1.00 45.88 202 GLY A C 1
ATOM 1561 O O . GLY A 1 202 ? 11.410 18.169 58.472 1.00 45.88 202 GLY A O 1
ATOM 1562 N N . SER A 1 203 ? 9.273 17.838 59.041 1.00 46.31 203 SER A N 1
ATOM 1563 C CA . SER A 1 203 ? 8.746 18.875 58.126 1.00 46.31 203 SER A CA 1
ATOM 1564 C C . SER A 1 203 ? 8.113 20.095 58.809 1.00 46.31 203 SER A C 1
ATOM 1566 O O . SER A 1 203 ? 7.503 20.919 58.129 1.00 46.31 203 SER A O 1
ATOM 1568 N N . LEU A 1 204 ? 8.246 20.237 60.132 1.00 45.69 204 LEU A N 1
ATOM 1569 C CA . LEU A 1 204 ? 7.596 21.311 60.901 1.00 45.69 204 LEU A CA 1
ATOM 1570 C C . LEU A 1 204 ? 8.550 22.366 61.478 1.00 45.69 204 LEU A C 1
ATOM 1572 O O . LEU A 1 204 ? 8.108 23.210 62.252 1.00 45.69 204 LEU A O 1
ATOM 1576 N N . ASN A 1 205 ? 9.828 22.370 61.087 1.00 49.59 205 ASN A N 1
ATOM 1577 C CA . ASN A 1 205 ? 10.814 23.261 61.700 1.00 49.59 205 ASN A CA 1
ATOM 1578 C C . ASN A 1 205 ? 11.796 23.900 60.704 1.00 49.59 205 ASN A C 1
ATOM 1580 O O . ASN A 1 205 ? 13.000 23.876 60.928 1.00 49.59 205 ASN A O 1
ATOM 1584 N N . GLU A 1 206 ? 11.300 24.510 59.624 1.00 45.59 206 GLU A N 1
ATOM 1585 C CA . GLU A 1 206 ? 12.076 25.544 58.929 1.00 45.59 206 GLU A CA 1
ATOM 1586 C C . GLU A 1 206 ? 11.172 26.522 58.158 1.00 45.59 206 GLU A C 1
ATOM 1588 O O . GLU A 1 206 ? 10.386 26.120 57.301 1.00 45.59 206 GLU A O 1
ATOM 1593 N N . ASN A 1 207 ? 11.362 27.815 58.450 1.00 40.78 207 ASN A N 1
ATOM 1594 C CA . ASN A 1 207 ? 10.844 29.011 57.766 1.00 40.78 207 ASN A CA 1
ATOM 1595 C C . ASN A 1 207 ? 9.532 29.622 58.294 1.00 40.78 207 ASN A C 1
ATOM 1597 O O . ASN A 1 207 ? 8.535 29.750 57.585 1.00 40.78 207 ASN A O 1
ATOM 1601 N N . VAL A 1 208 ? 9.599 30.110 59.537 1.00 40.59 208 VAL A N 1
ATOM 1602 C CA . VAL A 1 208 ? 8.917 31.346 59.957 1.00 40.59 208 VAL A CA 1
ATOM 1603 C C . VAL A 1 208 ? 9.980 32.448 60.080 1.00 40.59 208 VAL A C 1
ATOM 1605 O O . VAL A 1 208 ? 11.062 32.178 60.596 1.00 40.59 208 VAL A O 1
ATOM 1608 N N . ASP A 1 209 ? 9.606 33.650 59.629 1.00 37.09 209 ASP A N 1
ATOM 1609 C CA . ASP A 1 209 ? 10.296 34.954 59.658 1.00 37.09 209 ASP A CA 1
ATOM 1610 C C . ASP A 1 209 ? 11.424 35.206 58.638 1.00 37.09 209 ASP A C 1
ATOM 1612 O O . ASP A 1 209 ? 12.528 34.690 58.753 1.00 37.09 209 ASP A O 1
ATOM 1616 N N . ASP A 1 210 ? 11.180 36.105 57.675 1.00 39.94 210 ASP A N 1
ATOM 1617 C CA . ASP A 1 210 ? 11.487 37.525 57.911 1.00 39.94 210 ASP A CA 1
ATOM 1618 C C . ASP A 1 210 ? 10.819 38.437 56.863 1.00 39.94 210 ASP A C 1
ATOM 1620 O O . ASP A 1 210 ? 10.828 38.193 55.654 1.00 39.94 210 ASP A O 1
ATOM 1624 N N . SER A 1 211 ? 10.198 39.493 57.369 1.00 41.47 211 SER A N 1
ATOM 1625 C CA . SER A 1 211 ? 9.604 40.610 56.643 1.00 41.47 211 SER A CA 1
ATOM 1626 C C . SER A 1 211 ? 10.678 41.624 56.241 1.00 41.47 211 SER A C 1
ATOM 1628 O O . SER A 1 211 ? 11.509 41.973 57.071 1.00 41.47 211 SER A O 1
ATOM 1630 N N . GLY A 1 212 ? 10.622 42.205 55.038 1.00 32.16 212 GLY A N 1
ATOM 1631 C CA . GLY A 1 212 ? 11.567 43.275 54.697 1.00 32.16 212 GLY A CA 1
ATOM 1632 C C . GLY A 1 212 ? 11.367 43.915 53.330 1.00 32.16 212 GLY A C 1
ATOM 1633 O O . GLY A 1 212 ? 11.999 43.537 52.355 1.00 32.16 212 GLY A O 1
ATOM 1634 N N . GLU A 1 213 ? 10.484 44.903 53.301 1.00 38.75 213 GLU A N 1
ATOM 1635 C CA . GLU A 1 213 ? 10.328 45.968 52.307 1.00 38.75 213 GLU A CA 1
ATOM 1636 C C . GLU A 1 213 ? 11.675 46.572 51.843 1.00 38.75 213 GLU A C 1
ATOM 1638 O O . GLU A 1 213 ? 12.536 46.857 52.673 1.00 38.75 213 GLU A O 1
ATOM 1643 N N . THR A 1 214 ? 11.861 46.807 50.535 1.00 37.03 214 THR A N 1
ATOM 1644 C CA . THR A 1 214 ? 12.506 48.028 49.995 1.00 37.03 214 THR A CA 1
ATOM 1645 C C . THR A 1 214 ? 12.439 48.096 48.465 1.00 37.03 214 THR A C 1
ATOM 1647 O O . THR A 1 214 ? 12.860 47.190 47.749 1.00 37.03 214 THR A O 1
ATOM 1650 N N . ASP A 1 215 ? 11.916 49.228 47.996 1.00 37.94 215 ASP A N 1
ATOM 1651 C CA . ASP A 1 215 ? 11.956 49.745 46.631 1.00 37.94 215 ASP A CA 1
ATOM 1652 C C . ASP A 1 215 ? 13.384 49.877 46.074 1.00 37.94 215 ASP A C 1
ATOM 1654 O O . ASP A 1 215 ? 14.314 50.206 46.812 1.00 37.94 215 ASP A O 1
ATOM 1658 N N . THR A 1 216 ? 13.548 49.754 44.750 1.00 39.19 216 THR A N 1
ATOM 1659 C CA . THR A 1 216 ? 14.146 50.821 43.914 1.00 39.19 216 THR A CA 1
ATOM 1660 C C . THR A 1 216 ? 14.055 50.529 42.410 1.00 39.19 216 THR A C 1
ATOM 1662 O O . THR A 1 216 ? 14.315 49.426 41.937 1.00 39.19 216 THR A O 1
ATOM 1665 N N . GLU A 1 217 ? 13.670 51.586 41.689 1.00 35.19 217 GLU A N 1
ATOM 1666 C CA . GLU A 1 217 ? 13.632 51.808 40.236 1.00 35.19 217 GLU A CA 1
ATOM 1667 C C . GLU A 1 217 ? 14.969 51.473 39.551 1.00 35.19 217 GLU A C 1
ATOM 1669 O O . GLU A 1 217 ? 16.028 51.587 40.162 1.00 35.19 217 GLU A O 1
ATOM 1674 N N . THR A 1 218 ? 15.036 51.043 38.289 1.00 35.00 218 THR A N 1
ATOM 1675 C CA . THR A 1 218 ? 15.137 51.824 37.020 1.00 35.00 218 THR A CA 1
ATOM 1676 C C . THR A 1 218 ? 15.783 50.847 36.002 1.00 35.00 218 THR A C 1
ATOM 1678 O O . THR A 1 218 ? 16.450 49.912 36.432 1.00 35.00 218 THR A O 1
ATOM 1681 N N . ASP A 1 219 ? 15.768 50.923 34.671 1.00 32.31 219 ASP A N 1
ATOM 1682 C CA . ASP A 1 219 ? 15.157 51.710 33.593 1.00 32.31 219 ASP A CA 1
ATOM 1683 C C . ASP A 1 219 ? 15.601 51.005 32.272 1.00 32.31 219 ASP A C 1
ATOM 1685 O O . ASP A 1 219 ? 16.507 50.167 32.286 1.00 32.31 219 ASP A O 1
ATOM 1689 N N . THR A 1 220 ? 15.022 51.409 31.139 1.00 39.38 220 THR A N 1
ATOM 1690 C CA . THR A 1 220 ? 15.448 51.235 29.733 1.00 39.38 220 THR A CA 1
ATOM 1691 C C . THR A 1 220 ? 14.895 50.057 28.913 1.00 39.38 220 THR A C 1
ATOM 1693 O O . THR A 1 220 ? 15.535 49.028 28.721 1.00 39.38 220 THR A O 1
ATOM 1696 N N . THR A 1 221 ? 13.755 50.304 28.256 1.00 34.59 221 THR A N 1
ATOM 1697 C CA . THR A 1 221 ? 13.548 49.886 26.854 1.00 34.59 221 THR A CA 1
ATOM 1698 C C . THR A 1 221 ? 12.839 51.004 26.092 1.00 34.59 221 THR A C 1
ATOM 1700 O O . THR A 1 221 ? 11.654 51.257 26.301 1.00 34.59 221 THR A O 1
ATOM 1703 N N . GLU A 1 222 ? 13.605 51.669 25.228 1.00 40.84 222 GLU A N 1
ATOM 1704 C CA . GLU A 1 222 ? 13.153 52.551 24.153 1.00 40.84 222 GLU A CA 1
ATOM 1705 C C . GLU A 1 222 ? 12.952 51.744 22.852 1.00 40.84 222 GLU A C 1
ATOM 1707 O O . GLU A 1 222 ? 13.715 50.826 22.558 1.00 40.84 222 GLU A O 1
ATOM 1712 N N . GLU A 1 223 ? 11.935 52.167 22.093 1.00 37.03 223 GLU A N 1
ATOM 1713 C CA . GLU A 1 223 ? 11.742 52.078 20.634 1.00 37.03 223 GLU A CA 1
ATOM 1714 C C . GLU A 1 223 ? 11.586 50.711 19.931 1.00 37.03 223 GLU A C 1
ATOM 1716 O O . GLU A 1 223 ? 12.548 50.015 19.608 1.00 37.03 223 GLU A O 1
ATOM 1721 N N . THR A 1 224 ? 10.350 50.403 19.509 1.00 32.69 224 THR A N 1
ATOM 1722 C CA . THR A 1 224 ? 9.934 50.395 18.081 1.00 32.69 224 THR A CA 1
ATOM 1723 C C . THR A 1 224 ? 8.420 50.288 17.915 1.00 32.69 224 THR A C 1
ATOM 1725 O O . THR A 1 224 ? 7.765 49.646 18.765 1.00 32.69 224 THR A O 1
#

Foldseek 3Di:
DVVVVVVVVVVCPPVVVVVVVVVVVVVVVVCQVVQADPPPRDGPDPCPPDHPDDCPDPVVVVVVVCCVVPNPDPDDDDDDDDPPPDPQDLVNVVVQVVVQVCCVPPPPPDPHDDDLQADADCDDLRGGGGPQWDQDPPSDTDGVSVVVVVVVVVVVVVVVPVPDDDDDDPPPVVVVVVVPVVVPVPPPPPPPPPPPVPPPVPPDDDDDDDDDDDDDDDDDDDDD

Radius of gyration: 40.7 Å; Cα contacts (8 Å, |Δi|>4): 84; chains: 1; bounding box: 78×84×115 Å